Protein AF-A0AA90ZL16-F1 (afdb_monomer_lite)

InterPro domains:
  IPR046228 Protein of unknown function DUF6261 [PF19775] (10-162)

Structure (mmCIF, N/CA/C/O backbone):
data_AF-A0AA90ZL16-F1
#
_entry.id   AF-A0AA90ZL16-F1
#
loop_
_atom_site.group_PDB
_atom_site.id
_atom_site.type_symbol
_atom_site.label_atom_id
_atom_site.label_alt_id
_atom_site.label_comp_id
_atom_site.label_asym_id
_atom_site.label_entity_id
_atom_site.label_seq_id
_atom_site.pdbx_PDB_ins_code
_atom_site.Cartn_x
_atom_site.Cartn_y
_atom_site.Cartn_z
_atom_site.occupancy
_atom_site.B_iso_or_equiv
_atom_site.auth_seq_id
_atom_site.auth_comp_id
_atom_site.auth_asym_id
_atom_site.auth_atom_id
_atom_site.pdbx_PDB_model_num
ATOM 1 N N . MET A 1 1 ? 16.373 14.182 -24.717 1.00 38.56 1 MET A N 1
ATOM 2 C CA . MET A 1 1 ? 15.352 14.715 -23.781 1.00 38.56 1 MET A CA 1
ATOM 3 C C . MET A 1 1 ? 15.490 14.004 -22.443 1.00 38.56 1 MET A C 1
ATOM 5 O O . MET A 1 1 ? 15.757 12.810 -22.446 1.00 38.56 1 MET A O 1
ATOM 9 N N . LYS A 1 2 ? 15.359 14.712 -21.316 1.00 44.66 2 LYS A N 1
ATOM 10 C CA . LYS A 1 2 ? 15.494 14.128 -19.971 1.00 44.66 2 LYS A CA 1
ATOM 11 C C . LYS A 1 2 ? 14.106 13.671 -19.504 1.00 44.66 2 LYS A C 1
ATOM 13 O O . LYS A 1 2 ? 13.325 14.483 -19.024 1.00 44.66 2 LYS A O 1
ATOM 18 N N . ILE A 1 3 ? 13.773 12.403 -19.742 1.00 50.69 3 ILE A N 1
ATOM 19 C CA . ILE A 1 3 ? 12.479 11.827 -19.345 1.00 50.69 3 ILE A CA 1
ATOM 20 C C . ILE A 1 3 ? 12.429 11.811 -17.811 1.00 50.69 3 ILE A C 1
ATOM 22 O O . ILE A 1 3 ? 13.356 11.309 -17.173 1.00 50.69 3 ILE A O 1
ATOM 26 N N . SER A 1 4 ? 11.384 12.391 -17.214 1.00 49.53 4 SER A N 1
ATOM 27 C CA . SER A 1 4 ? 11.224 12.385 -15.755 1.00 49.53 4 SER A CA 1
ATOM 28 C C . SER A 1 4 ? 11.042 10.950 -15.261 1.00 49.53 4 SER A C 1
ATOM 30 O O . SER A 1 4 ? 10.119 10.265 -15.688 1.00 49.53 4 SER A O 1
ATOM 32 N N . GLN A 1 5 ? 11.904 10.497 -14.348 1.00 55.53 5 GLN A N 1
ATOM 33 C CA . GLN A 1 5 ? 11.800 9.164 -13.736 1.00 55.53 5 GLN A CA 1
ATOM 34 C C . GLN A 1 5 ? 10.828 9.109 -12.543 1.00 55.53 5 GLN A C 1
ATOM 36 O O . GLN A 1 5 ? 10.672 8.054 -11.924 1.00 55.53 5 GLN A O 1
ATOM 41 N N . LYS A 1 6 ? 10.162 10.220 -12.199 1.00 57.31 6 LYS A N 1
ATOM 42 C CA . LYS A 1 6 ? 9.081 10.206 -11.208 1.00 57.31 6 LYS A CA 1
ATOM 43 C C . LYS A 1 6 ? 7.836 9.557 -11.825 1.00 57.31 6 LYS A C 1
ATOM 45 O O . LYS A 1 6 ? 7.098 10.221 -12.546 1.00 57.31 6 LYS A O 1
ATOM 50 N N . SER A 1 7 ? 7.611 8.272 -11.537 1.00 63.19 7 SER A N 1
ATOM 51 C CA . SER A 1 7 ? 6.297 7.640 -11.745 1.00 63.19 7 SER A CA 1
ATOM 52 C C . SER A 1 7 ? 5.280 8.340 -10.842 1.00 63.19 7 SER A C 1
ATOM 54 O O . SER A 1 7 ? 5.557 8.521 -9.650 1.00 63.19 7 SER A O 1
ATOM 56 N N . LEU A 1 8 ? 4.128 8.711 -11.416 1.00 66.81 8 LEU A N 1
ATOM 57 C CA . LEU A 1 8 ? 3.008 9.372 -10.729 1.00 66.81 8 LEU A CA 1
ATOM 58 C C . LEU A 1 8 ? 2.563 8.581 -9.48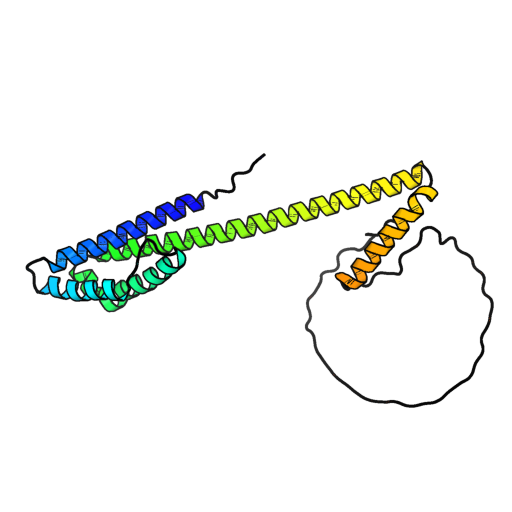8 1.00 66.81 8 LEU A C 1
ATOM 60 O O . LEU A 1 8 ? 2.291 9.168 -8.444 1.00 66.81 8 LEU A O 1
ATOM 64 N N . LEU A 1 9 ? 2.675 7.247 -9.553 1.00 82.62 9 LEU A N 1
ATOM 65 C CA . LEU A 1 9 ? 2.406 6.337 -8.441 1.00 82.62 9 LEU A CA 1
ATOM 66 C C . LEU A 1 9 ? 3.237 6.635 -7.184 1.00 82.62 9 LEU A C 1
ATOM 68 O O . LEU A 1 9 ? 2.886 6.179 -6.106 1.00 82.62 9 LEU A O 1
ATOM 72 N N . THR A 1 10 ? 4.357 7.358 -7.276 1.00 85.62 10 THR A N 1
ATOM 73 C CA . THR A 1 10 ? 5.154 7.718 -6.088 1.00 85.62 10 THR A CA 1
ATOM 74 C C . THR A 1 10 ? 4.418 8.723 -5.208 1.00 85.62 10 THR A C 1
ATOM 76 O O . THR A 1 10 ? 4.424 8.571 -3.987 1.00 85.62 10 THR A O 1
ATOM 79 N N . ASP A 1 11 ? 3.761 9.704 -5.826 1.00 87.69 11 ASP A N 1
ATOM 80 C CA . ASP A 1 11 ? 3.002 10.731 -5.118 1.00 87.69 11 ASP A CA 1
ATOM 81 C C . ASP A 1 11 ? 1.646 10.153 -4.653 1.00 87.69 11 ASP A C 1
ATOM 83 O O . ASP A 1 11 ? 1.217 10.423 -3.532 1.00 87.69 11 ASP A O 1
ATOM 87 N N . ASP A 1 12 ? 1.035 9.251 -5.437 1.00 88.44 12 ASP A N 1
ATOM 88 C CA . ASP A 1 12 ? -0.173 8.510 -5.033 1.00 88.44 12 ASP A CA 1
ATOM 89 C C . ASP A 1 12 ? 0.080 7.540 -3.866 1.00 88.44 12 ASP A C 1
ATOM 91 O O . ASP A 1 12 ? -0.750 7.446 -2.959 1.00 88.44 12 ASP A O 1
ATOM 95 N N . ILE A 1 13 ? 1.228 6.841 -3.845 1.00 91.25 13 ILE A N 1
ATOM 96 C CA . ILE A 1 13 ? 1.648 6.023 -2.692 1.00 91.25 13 ILE A CA 1
ATOM 97 C C . ILE A 1 13 ? 1.766 6.918 -1.466 1.00 91.25 13 ILE A C 1
ATOM 99 O O . ILE A 1 13 ? 1.145 6.610 -0.457 1.00 91.25 13 ILE A O 1
ATOM 103 N N . ALA A 1 14 ? 2.497 8.034 -1.559 1.00 91.38 14 ALA A N 1
ATOM 104 C CA . ALA A 1 14 ? 2.663 8.956 -0.438 1.00 91.38 14 ALA A CA 1
ATOM 105 C C . ALA A 1 14 ? 1.317 9.522 0.050 1.00 91.38 14 ALA A C 1
ATOM 107 O O . ALA A 1 14 ? 1.121 9.687 1.250 1.00 91.38 14 ALA A O 1
ATOM 108 N N . LYS A 1 15 ? 0.355 9.782 -0.842 1.00 92.38 15 LYS A N 1
ATOM 109 C CA . LYS A 1 15 ? -0.998 10.185 -0.441 1.00 92.38 15 LYS A CA 1
ATOM 110 C C . LYS A 1 15 ? -1.729 9.071 0.317 1.00 92.38 15 LYS A C 1
ATOM 112 O O . LYS A 1 15 ? -2.241 9.327 1.401 1.00 92.38 15 LYS A O 1
ATOM 117 N N . ALA A 1 16 ? -1.760 7.854 -0.227 1.00 92.62 16 ALA A N 1
ATOM 118 C CA . ALA A 1 16 ? -2.430 6.715 0.405 1.00 92.62 16 ALA A CA 1
ATOM 119 C C . ALA A 1 16 ? -1.802 6.338 1.763 1.00 92.62 16 ALA A C 1
ATOM 121 O O . ALA A 1 16 ? -2.512 5.912 2.669 1.00 92.62 16 ALA A O 1
ATOM 122 N N . ASP A 1 17 ? -0.490 6.536 1.892 1.00 94.62 17 ASP A N 1
ATOM 123 C CA . ASP A 1 17 ? 0.305 6.396 3.115 1.00 94.62 17 ASP A CA 1
ATOM 124 C C . ASP A 1 17 ? -0.152 7.405 4.185 1.00 94.62 17 ASP A C 1
ATOM 126 O O . ASP A 1 17 ? -0.633 7.012 5.243 1.00 94.62 17 ASP A O 1
ATOM 130 N N . ASN A 1 18 ? -0.171 8.703 3.853 1.00 94.38 18 ASN A N 1
ATOM 131 C CA . ASN A 1 18 ? -0.686 9.751 4.745 1.00 94.38 18 ASN A CA 1
ATOM 132 C C . ASN A 1 18 ? -2.159 9.526 5.151 1.00 94.38 18 ASN A C 1
ATOM 134 O O . ASN A 1 18 ? -2.522 9.753 6.307 1.00 94.38 18 ASN A O 1
ATOM 138 N N . ASP A 1 19 ? -3.014 9.079 4.222 1.00 93.88 19 ASP A N 1
ATOM 139 C CA . ASP A 1 19 ? -4.423 8.775 4.507 1.00 93.88 19 ASP A CA 1
ATOM 140 C C . ASP A 1 19 ? -4.545 7.589 5.499 1.00 93.88 19 ASP A C 1
ATOM 142 O O . ASP A 1 19 ? -5.337 7.647 6.445 1.00 93.88 19 ASP A O 1
ATOM 146 N N . ARG A 1 20 ? -3.727 6.534 5.336 1.00 96.06 20 ARG A N 1
ATOM 147 C CA . ARG A 1 20 ? -3.638 5.376 6.252 1.00 96.06 20 ARG A CA 1
ATOM 148 C C . ARG A 1 20 ? -3.173 5.798 7.648 1.00 96.06 20 ARG A C 1
ATOM 150 O O . ARG A 1 20 ? -3.791 5.417 8.644 1.00 96.06 20 ARG A O 1
ATOM 157 N N . ASP A 1 21 ? -2.128 6.613 7.720 1.00 95.81 21 ASP A N 1
ATOM 158 C CA . ASP A 1 21 ? -1.543 7.089 8.974 1.00 95.81 21 ASP A CA 1
ATOM 159 C C . ASP A 1 21 ? -2.517 7.975 9.749 1.00 95.81 21 ASP A C 1
ATOM 161 O O . ASP A 1 21 ? -2.669 7.836 10.967 1.00 95.81 21 ASP A O 1
ATOM 165 N N . ALA A 1 22 ? -3.241 8.849 9.043 1.00 95.88 22 ALA A N 1
ATOM 166 C CA . ALA A 1 22 ? -4.295 9.672 9.621 1.00 95.88 22 ALA A CA 1
ATOM 167 C C . ALA A 1 22 ? -5.432 8.816 10.209 1.00 95.88 22 ALA A C 1
ATOM 169 O O . ALA A 1 22 ? -5.920 9.114 11.304 1.00 95.88 22 ALA A O 1
ATOM 170 N N . LEU A 1 23 ? -5.820 7.727 9.533 1.00 96.44 23 LEU A N 1
ATOM 171 C CA . LEU A 1 23 ? -6.823 6.776 10.022 1.00 96.44 23 LEU A CA 1
ATOM 172 C C . LEU A 1 23 ? -6.344 6.016 11.266 1.00 96.44 23 LEU A C 1
ATOM 174 O O . LEU A 1 23 ? -7.091 5.925 12.244 1.00 96.44 23 LEU A O 1
ATOM 178 N N . TYR A 1 24 ? -5.101 5.527 11.280 1.00 96.94 24 TYR A N 1
ATOM 179 C CA . TYR A 1 24 ? -4.525 4.853 12.449 1.00 96.94 24 TYR A CA 1
ATOM 180 C C . TYR A 1 24 ? -4.354 5.812 13.643 1.00 96.94 24 TYR A C 1
ATOM 182 O O . TYR A 1 24 ? -4.738 5.490 14.771 1.00 96.94 24 TYR A O 1
ATOM 190 N N . ALA A 1 25 ? -3.872 7.036 13.410 1.00 95.94 25 ALA A N 1
ATOM 191 C CA . ALA A 1 25 ? -3.776 8.073 14.437 1.00 95.94 25 ALA A CA 1
ATOM 192 C C . ALA A 1 25 ? -5.156 8.502 14.974 1.00 95.94 25 ALA A C 1
ATOM 194 O O . ALA A 1 25 ? -5.305 8.739 16.176 1.00 95.94 25 ALA A O 1
ATOM 195 N N . GLY A 1 26 ? -6.171 8.576 14.107 1.00 96.31 26 GLY A N 1
ATOM 196 C CA . GLY A 1 26 ? -7.563 8.826 14.485 1.00 96.31 26 GLY A CA 1
ATOM 197 C C . GLY A 1 26 ? -8.145 7.704 15.347 1.00 96.31 26 GLY A C 1
ATOM 198 O O . GLY A 1 26 ? -8.706 7.979 16.407 1.00 96.31 26 GLY A O 1
ATOM 199 N N . TYR A 1 27 ? -7.925 6.446 14.953 1.00 97.19 27 TYR A N 1
ATOM 200 C CA . TYR A 1 27 ? -8.331 5.265 15.717 1.00 97.19 27 TYR A CA 1
ATOM 201 C C . TYR A 1 27 ? -7.724 5.254 17.129 1.00 97.19 27 TYR A C 1
ATOM 203 O O . TYR A 1 27 ? -8.451 5.089 18.109 1.00 97.19 27 TYR A O 1
ATOM 211 N N . LYS A 1 28 ? -6.414 5.524 17.259 1.00 96.81 28 LYS A N 1
ATOM 212 C CA . LYS A 1 28 ? -5.743 5.639 18.569 1.00 96.81 28 LYS A CA 1
ATOM 213 C C . LYS A 1 28 ? -6.402 6.690 19.465 1.00 96.81 28 LYS A C 1
ATOM 215 O O . LYS A 1 28 ? -6.757 6.380 20.600 1.00 96.81 28 LYS A O 1
ATOM 220 N N . LYS A 1 29 ? -6.627 7.902 18.942 1.00 96.81 29 LYS A N 1
ATOM 221 C CA . LYS A 1 29 ? -7.283 8.998 19.679 1.00 96.81 29 LYS A CA 1
ATOM 222 C C . LYS A 1 29 ? -8.715 8.653 20.090 1.00 96.81 29 LYS A C 1
ATOM 224 O O . LYS A 1 29 ? -9.136 9.016 21.184 1.00 96.81 29 LYS A O 1
ATOM 229 N N . ALA A 1 30 ? -9.460 7.942 19.242 1.00 96.31 30 ALA A N 1
ATOM 230 C CA . ALA A 1 30 ? -10.806 7.489 19.574 1.00 96.31 30 ALA A CA 1
ATOM 231 C C . ALA A 1 30 ? -10.784 6.485 20.741 1.00 96.31 30 ALA A C 1
ATOM 233 O O . ALA A 1 30 ? -11.514 6.665 21.715 1.00 96.31 30 ALA A O 1
ATOM 234 N N . VAL A 1 31 ? -9.898 5.482 20.701 1.00 96.75 31 VAL A N 1
ATOM 235 C CA . VAL A 1 31 ? -9.712 4.524 21.807 1.00 96.75 31 VAL A CA 1
ATOM 236 C C . VAL A 1 31 ? -9.288 5.235 23.101 1.00 96.75 31 VAL A C 1
ATOM 238 O O . VAL A 1 31 ? -9.845 4.948 24.160 1.00 96.75 31 VAL A O 1
ATOM 241 N N . GLU A 1 32 ? -8.372 6.205 23.030 1.00 95.38 32 GLU A N 1
ATOM 242 C CA . GLU A 1 32 ? -7.972 7.041 24.174 1.00 95.38 32 GLU A CA 1
ATOM 243 C C . GLU A 1 32 ? -9.14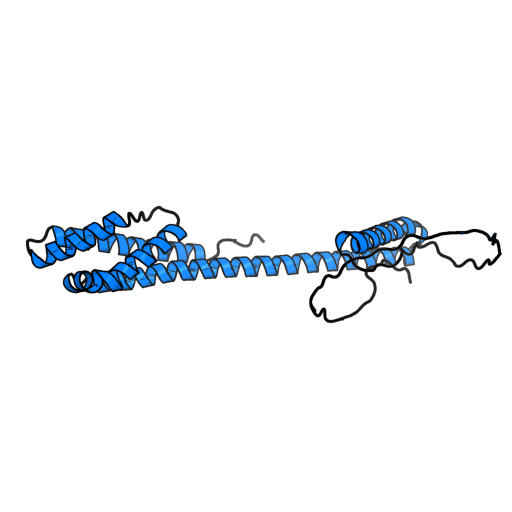9 7.848 24.756 1.00 95.38 32 GLU A C 1
ATOM 245 O O . GLU A 1 32 ? -9.304 7.909 25.976 1.00 95.38 32 GLU A O 1
ATOM 250 N N . ALA A 1 33 ? -10.033 8.395 23.916 1.00 95.81 33 ALA A N 1
ATOM 251 C CA . ALA A 1 33 ? -11.242 9.081 24.374 1.00 95.81 33 ALA A CA 1
ATOM 252 C C . ALA A 1 33 ? -12.221 8.128 25.089 1.00 95.81 33 ALA A C 1
ATOM 254 O O . ALA A 1 33 ? -12.756 8.474 26.145 1.00 95.81 33 ALA A O 1
ATOM 255 N N . PHE A 1 34 ? -12.411 6.903 24.583 1.00 95.44 34 PHE A N 1
ATOM 256 C CA . PHE A 1 34 ? -13.246 5.894 25.248 1.00 95.44 34 PHE A CA 1
ATOM 257 C C . PHE A 1 34 ? -12.681 5.426 26.602 1.00 95.44 34 PHE A C 1
ATOM 259 O O . PHE A 1 34 ? -13.462 5.044 27.473 1.00 95.44 34 PHE A O 1
ATOM 266 N N . LEU A 1 35 ? -11.360 5.490 26.824 1.00 93.62 35 LEU A N 1
ATOM 267 C CA . LEU A 1 35 ? -10.756 5.230 28.142 1.00 93.62 35 LEU A CA 1
ATOM 268 C C . LEU A 1 35 ? -11.103 6.301 29.185 1.00 93.62 35 LEU A C 1
ATOM 270 O O . LEU A 1 35 ? -11.179 5.983 30.371 1.00 93.62 35 LEU A O 1
ATOM 274 N N . ALA A 1 36 ? -11.275 7.553 28.754 1.00 92.19 36 ALA A N 1
ATOM 275 C CA . ALA A 1 36 ? -11.553 8.691 29.627 1.00 92.19 36 ALA A CA 1
ATOM 276 C C . ALA A 1 36 ? -13.048 8.858 29.964 1.00 92.19 36 ALA A C 1
ATOM 278 O O . ALA A 1 36 ? -13.392 9.633 30.857 1.00 92.19 36 ALA A O 1
ATOM 279 N N . MET A 1 37 ? -13.948 8.150 29.271 1.00 88.31 37 MET A N 1
ATOM 280 C CA . MET A 1 37 ? -15.387 8.260 29.514 1.00 88.31 37 MET A CA 1
ATOM 281 C C . MET A 1 37 ? -15.845 7.512 30.780 1.00 88.31 37 MET A C 1
ATOM 283 O O . MET A 1 37 ? -15.410 6.386 31.027 1.00 88.31 37 MET A O 1
ATOM 287 N N . PRO A 1 38 ? -16.817 8.059 31.541 1.00 90.69 38 PRO A N 1
ATOM 288 C CA . PRO A 1 38 ? -17.336 7.457 32.775 1.00 90.69 38 PRO A CA 1
ATOM 289 C C . PRO A 1 38 ? -18.297 6.269 32.539 1.00 90.69 38 PRO A C 1
ATOM 291 O O . PRO A 1 38 ? -19.099 5.932 33.407 1.00 90.69 38 PRO A O 1
ATOM 294 N N . ILE A 1 39 ? -18.238 5.620 31.371 1.00 92.69 39 ILE A N 1
ATOM 295 C CA . ILE A 1 39 ? -19.082 4.476 31.004 1.00 92.69 39 ILE A CA 1
ATOM 296 C C . ILE A 1 39 ? -18.233 3.210 31.137 1.00 92.69 39 ILE A C 1
ATOM 298 O O . ILE A 1 39 ? -17.487 2.857 30.222 1.00 92.69 39 ILE A O 1
ATOM 302 N N . ALA A 1 40 ? -18.340 2.526 32.282 1.00 91.75 40 ALA A N 1
ATOM 303 C CA . ALA A 1 40 ? -17.495 1.378 32.637 1.00 91.75 40 ALA A CA 1
ATOM 304 C C . ALA A 1 40 ? -17.412 0.317 31.521 1.00 91.75 40 ALA A C 1
ATOM 306 O O . ALA A 1 40 ? -16.325 -0.138 31.170 1.00 91.75 40 ALA A O 1
ATOM 307 N N . ASP A 1 41 ? -18.554 0.000 30.914 1.00 92.25 41 ASP A N 1
ATOM 308 C CA . ASP A 1 41 ? -18.713 -0.977 29.838 1.00 92.25 41 ASP A CA 1
ATOM 309 C C . ASP A 1 41 ? -17.955 -0.645 28.544 1.00 92.25 41 ASP A C 1
ATOM 311 O O . ASP A 1 41 ? -17.508 -1.557 27.840 1.00 92.25 41 ASP A O 1
ATOM 315 N N . MET A 1 42 ? -17.828 0.644 28.217 1.00 93.19 42 MET A N 1
ATOM 316 C CA . MET A 1 42 ? -17.067 1.129 27.062 1.00 93.19 42 MET A CA 1
ATOM 317 C C . MET A 1 42 ? -15.589 1.280 27.421 1.00 93.19 42 MET A C 1
ATOM 319 O O . MET A 1 42 ? -14.728 0.824 26.672 1.00 93.19 42 MET A O 1
ATOM 323 N N . ALA A 1 43 ? -15.286 1.815 28.606 1.00 94.06 43 ALA A N 1
ATOM 324 C CA . ALA A 1 43 ? -13.919 1.946 29.099 1.00 94.06 43 ALA A CA 1
ATOM 325 C C . ALA A 1 43 ? -13.214 0.580 29.234 1.00 94.06 43 ALA A C 1
ATOM 327 O O . ALA A 1 43 ? -12.016 0.475 28.977 1.00 94.06 43 ALA A O 1
ATOM 328 N N . GLN A 1 44 ? -13.933 -0.493 29.589 1.00 95.19 44 GLN A N 1
ATOM 329 C CA . GLN A 1 44 ? -13.398 -1.862 29.581 1.00 95.19 44 GLN A CA 1
ATOM 330 C C . GLN A 1 44 ? -13.051 -2.353 28.168 1.00 95.19 44 GLN A C 1
ATOM 332 O O . GLN A 1 44 ? -11.952 -2.866 27.964 1.00 95.19 44 GLN A O 1
ATOM 337 N N . ALA A 1 45 ? -13.934 -2.159 27.182 1.00 95.44 45 ALA A N 1
ATOM 338 C CA . ALA A 1 45 ? -13.641 -2.509 25.789 1.00 95.44 45 ALA A CA 1
ATOM 339 C C . ALA A 1 45 ? -12.447 -1.702 25.245 1.00 95.44 45 ALA A C 1
ATOM 341 O O . ALA A 1 45 ? -11.547 -2.264 24.622 1.00 95.44 45 ALA A O 1
ATOM 342 N N . ALA A 1 46 ? -12.381 -0.409 25.569 1.00 96.62 46 ALA A N 1
ATOM 343 C CA . ALA A 1 46 ? -11.281 0.466 25.184 1.00 96.62 46 ALA A CA 1
ATOM 344 C C . ALA A 1 46 ? -9.948 0.071 25.835 1.00 96.62 46 ALA A C 1
ATOM 346 O O . ALA A 1 46 ? -8.916 0.164 25.180 1.00 96.62 46 ALA A O 1
ATOM 347 N N . LYS A 1 47 ? -9.938 -0.441 27.077 1.00 97.00 47 LYS A N 1
ATOM 348 C CA . LYS A 1 47 ? -8.719 -0.980 27.719 1.00 97.00 47 LYS A CA 1
ATOM 349 C C . LYS A 1 47 ? -8.117 -2.146 26.938 1.00 97.00 47 LYS A C 1
ATOM 351 O O . LYS A 1 47 ? -6.897 -2.212 26.821 1.00 97.00 47 LYS A O 1
ATOM 356 N N . ILE A 1 48 ? -8.955 -3.023 26.383 1.00 96.94 48 ILE A N 1
ATOM 357 C CA . ILE A 1 48 ? -8.508 -4.158 25.564 1.00 96.94 48 ILE A CA 1
ATOM 358 C C . ILE A 1 48 ? -7.866 -3.648 24.264 1.00 96.94 48 ILE A C 1
ATOM 360 O O . ILE A 1 48 ? -6.723 -3.993 23.970 1.00 96.94 48 ILE A O 1
ATOM 364 N N . LEU A 1 49 ? -8.547 -2.758 23.533 1.00 97.19 49 LEU A N 1
ATOM 365 C CA . LEU A 1 49 ? -8.021 -2.181 22.286 1.00 97.19 49 LEU A CA 1
ATOM 366 C C . LEU A 1 49 ? -6.764 -1.322 22.514 1.00 97.19 49 LEU A C 1
ATOM 368 O O . LEU A 1 49 ? -5.827 -1.358 21.721 1.00 97.19 49 LEU A O 1
ATOM 372 N N . ALA A 1 50 ? -6.701 -0.584 23.624 1.00 97.06 50 ALA A N 1
ATOM 373 C CA . ALA A 1 50 ? -5.536 0.211 24.002 1.00 97.06 50 ALA A CA 1
ATOM 374 C C . ALA A 1 50 ? -4.314 -0.652 24.342 1.00 97.06 50 ALA A C 1
ATOM 376 O O . ALA A 1 50 ? -3.185 -0.205 24.142 1.00 97.06 50 ALA A O 1
ATOM 377 N N . GLN A 1 51 ? -4.518 -1.869 24.856 1.00 97.31 51 GLN A N 1
ATOM 378 C CA . GLN A 1 51 ? -3.428 -2.820 25.049 1.00 97.31 51 GLN A CA 1
ATOM 379 C C . GLN A 1 51 ? -2.953 -3.380 23.703 1.00 97.31 51 GLN A C 1
ATOM 381 O O . GLN A 1 51 ? -1.762 -3.321 23.423 1.00 97.31 51 GLN A O 1
ATOM 386 N N . HIS A 1 52 ? -3.874 -3.777 22.821 1.00 97.06 52 HIS A N 1
ATOM 387 C CA . HIS A 1 52 ? -3.551 -4.253 21.469 1.00 97.06 52 HIS A CA 1
ATOM 388 C C . HIS A 1 52 ? -2.731 -3.233 20.648 1.00 97.06 52 HIS A C 1
ATOM 390 O O . HIS A 1 52 ? -1.704 -3.590 20.071 1.00 97.06 52 HIS A O 1
ATOM 396 N N . ILE A 1 53 ? -3.086 -1.940 20.704 1.00 96.69 53 ILE A N 1
ATOM 397 C CA . ILE A 1 53 ? -2.288 -0.833 20.130 1.00 96.69 53 ILE A CA 1
ATOM 398 C C . ILE A 1 53 ? -0.851 -0.806 20.696 1.00 96.69 53 ILE A C 1
ATOM 400 O O . ILE A 1 53 ? 0.112 -0.596 19.954 1.00 96.69 53 ILE A O 1
ATOM 404 N N . LYS A 1 54 ? -0.687 -0.999 22.013 1.00 96.00 54 LYS A N 1
ATOM 405 C CA . LYS A 1 54 ? 0.627 -0.989 22.687 1.00 96.00 54 LYS A CA 1
ATOM 406 C C . LYS A 1 54 ? 1.461 -2.230 22.393 1.00 96.00 54 LYS A C 1
ATOM 408 O O . LYS A 1 54 ? 2.685 -2.125 22.391 1.00 96.00 54 LYS A O 1
ATOM 413 N N . ASP A 1 55 ? 0.826 -3.374 22.168 1.00 95.00 55 ASP A N 1
AT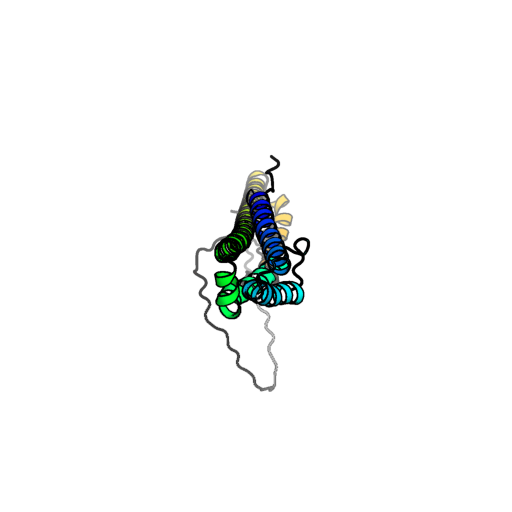OM 414 C CA . ASP A 1 55 ? 1.512 -4.635 21.884 1.00 95.00 55 ASP A CA 1
ATOM 415 C C . ASP A 1 55 ? 2.124 -4.616 20.477 1.00 95.00 55 ASP A C 1
ATOM 417 O O . ASP A 1 55 ? 3.283 -4.999 20.304 1.00 95.00 55 ASP A O 1
ATOM 421 N N . TYR A 1 56 ? 1.390 -4.071 19.498 1.00 94.06 56 TYR A N 1
ATOM 422 C CA . TYR A 1 56 ? 1.832 -3.949 18.104 1.00 94.06 56 TYR A CA 1
ATOM 423 C C . TYR A 1 56 ? 2.917 -2.892 17.863 1.00 94.06 56 TYR A C 1
ATOM 425 O O . TYR A 1 56 ? 3.717 -3.045 16.941 1.00 94.06 56 TYR A O 1
ATOM 433 N N . LYS A 1 57 ? 2.963 -1.823 18.674 1.00 93.00 57 LYS A N 1
ATOM 434 C CA . LYS A 1 57 ? 4.006 -0.771 18.629 1.00 93.00 57 LYS A CA 1
ATOM 435 C C . LYS A 1 57 ? 4.214 -0.145 17.241 1.00 93.00 57 LYS A C 1
ATOM 437 O O . LYS A 1 57 ? 5.326 0.266 16.916 1.00 93.00 57 LYS A O 1
ATOM 442 N N . ILE A 1 58 ? 3.156 -0.061 16.431 1.00 92.31 58 ILE A N 1
ATOM 443 C CA . ILE A 1 58 ? 3.225 0.516 15.083 1.00 92.31 58 ILE A CA 1
ATOM 444 C C . ILE A 1 58 ? 3.647 1.984 15.178 1.00 92.31 58 ILE A C 1
ATOM 446 O O . ILE A 1 58 ? 2.975 2.799 15.824 1.00 92.31 58 ILE A O 1
ATOM 450 N N . ASN A 1 59 ? 4.761 2.286 14.517 1.00 89.88 59 ASN A N 1
ATOM 451 C CA . ASN A 1 59 ? 5.295 3.617 14.294 1.00 89.88 59 ASN A CA 1
ATOM 452 C C . ASN A 1 59 ? 5.093 3.963 12.817 1.00 89.88 59 ASN A C 1
ATOM 454 O O . ASN A 1 59 ? 5.653 3.280 11.967 1.00 89.88 59 ASN A O 1
ATOM 458 N N . THR A 1 60 ? 4.342 5.026 12.526 1.00 87.62 60 THR A N 1
ATOM 459 C CA . THR A 1 60 ? 4.033 5.437 11.144 1.00 87.62 60 THR A CA 1
ATOM 460 C C . THR A 1 60 ? 5.197 6.149 10.436 1.00 87.62 60 THR A C 1
ATOM 462 O O . THR A 1 60 ? 5.075 6.643 9.326 1.00 87.62 60 THR A O 1
ATOM 465 N N . ALA A 1 61 ? 6.347 6.262 11.108 1.00 87.94 61 ALA A N 1
ATOM 466 C CA . ALA A 1 61 ? 7.600 6.750 10.534 1.00 87.94 61 ALA A CA 1
ATOM 467 C C . ALA A 1 61 ? 8.602 5.611 10.237 1.00 87.94 61 ALA A C 1
ATOM 469 O O . ALA A 1 61 ? 9.776 5.876 9.972 1.00 87.94 61 ALA A O 1
ATOM 470 N N . ASP A 1 62 ? 8.171 4.348 10.333 1.00 87.06 62 ASP A N 1
ATOM 471 C CA . ASP A 1 62 ? 8.977 3.183 9.957 1.00 87.06 62 ASP A CA 1
ATOM 472 C C . ASP A 1 62 ? 9.012 2.985 8.423 1.00 87.06 62 ASP A C 1
ATOM 474 O O . ASP A 1 62 ? 8.446 3.744 7.641 1.00 87.06 62 ASP A O 1
ATOM 478 N N . GLN A 1 63 ? 9.706 1.943 7.951 1.00 91.44 63 GLN A N 1
ATOM 479 C CA . GLN A 1 63 ? 9.680 1.567 6.536 1.00 91.44 63 GLN A CA 1
ATOM 480 C C . GLN A 1 63 ? 8.266 1.145 6.092 1.00 91.44 63 GLN A C 1
ATOM 482 O O . GLN A 1 63 ? 7.698 0.209 6.657 1.00 91.44 63 GLN A O 1
ATOM 487 N N . LEU A 1 64 ? 7.794 1.735 4.989 1.00 89.62 64 LEU A N 1
ATOM 488 C CA . LEU A 1 64 ? 6.506 1.480 4.328 1.00 89.62 64 LEU A CA 1
ATOM 489 C C . LEU A 1 64 ? 6.059 0.005 4.320 1.00 89.62 64 LEU A C 1
ATOM 491 O O . LEU A 1 64 ? 4.941 -0.308 4.723 1.00 89.62 64 LEU A O 1
ATOM 495 N N . ASP A 1 65 ? 6.919 -0.918 3.874 1.00 88.19 65 ASP A N 1
ATOM 496 C CA . ASP A 1 65 ? 6.572 -2.344 3.762 1.00 88.19 65 ASP A CA 1
ATOM 497 C C . ASP A 1 65 ? 6.399 -3.018 5.134 1.00 88.19 65 ASP A C 1
ATOM 499 O O . ASP A 1 65 ? 5.515 -3.859 5.318 1.00 88.19 65 ASP A O 1
ATOM 503 N N . LYS A 1 66 ? 7.233 -2.630 6.112 1.00 91.19 66 LYS A N 1
ATOM 504 C CA . LYS A 1 66 ? 7.178 -3.127 7.494 1.00 91.19 66 LYS A CA 1
ATOM 505 C C . LYS A 1 66 ? 5.881 -2.676 8.154 1.00 91.19 66 LYS A C 1
ATOM 507 O O . LYS A 1 66 ? 5.192 -3.492 8.763 1.00 91.19 66 LYS A O 1
ATOM 512 N N . GLU A 1 67 ? 5.543 -1.398 8.013 1.00 91.88 67 GLU A N 1
ATOM 513 C CA . GLU A 1 67 ? 4.291 -0.862 8.531 1.00 91.88 67 GLU A CA 1
ATOM 514 C C . GLU A 1 67 ? 3.080 -1.500 7.848 1.00 91.88 67 GLU A C 1
ATOM 516 O O . GLU A 1 67 ? 2.185 -1.976 8.540 1.00 91.88 67 GLU A O 1
ATOM 521 N N . THR A 1 68 ? 3.089 -1.604 6.515 1.00 93.00 68 THR A N 1
ATOM 522 C CA . THR A 1 68 ? 2.012 -2.245 5.744 1.00 93.00 68 THR A CA 1
ATOM 523 C C . THR A 1 68 ? 1.732 -3.659 6.265 1.00 93.00 68 THR A C 1
ATOM 525 O O . THR A 1 68 ? 0.575 -4.019 6.486 1.00 93.00 68 THR A O 1
ATOM 528 N N . GLY A 1 69 ? 2.783 -4.453 6.516 1.00 92.69 69 GLY A N 1
ATOM 529 C CA . GLY A 1 69 ? 2.668 -5.802 7.080 1.00 92.69 69 GLY A CA 1
ATOM 530 C C . GLY A 1 69 ? 2.177 -5.838 8.532 1.00 92.69 69 GLY A C 1
ATOM 531 O O . GLY A 1 69 ? 1.343 -6.678 8.873 1.00 92.69 69 GLY A O 1
ATOM 532 N N . LEU A 1 70 ? 2.638 -4.915 9.383 1.00 94.75 70 LEU A N 1
ATOM 533 C CA . LEU A 1 70 ? 2.138 -4.784 10.757 1.00 94.75 70 LEU A CA 1
ATOM 534 C C . LEU A 1 70 ? 0.655 -4.393 10.782 1.00 94.75 70 LEU A C 1
ATOM 536 O O . LEU A 1 70 ? -0.110 -4.985 11.542 1.00 94.75 70 LEU A O 1
ATOM 540 N N . LEU A 1 71 ? 0.241 -3.449 9.931 1.00 95.25 71 LEU A N 1
ATOM 541 C CA . LEU A 1 71 ? -1.143 -2.997 9.837 1.00 95.25 71 LEU A CA 1
ATOM 542 C C . LEU A 1 71 ? -2.078 -4.067 9.268 1.00 95.25 71 LEU A C 1
ATOM 544 O O . LEU A 1 71 ? -3.203 -4.150 9.743 1.00 95.25 71 LEU A O 1
ATOM 548 N N . VAL A 1 72 ? -1.639 -4.939 8.347 1.00 96.00 72 VAL A N 1
ATOM 549 C CA . VAL A 1 72 ? -2.449 -6.109 7.934 1.00 96.00 72 VAL A CA 1
ATOM 550 C C . VAL A 1 72 ? -2.810 -6.969 9.148 1.00 96.00 72 VAL A C 1
ATOM 552 O O . VAL A 1 72 ? -3.987 -7.239 9.384 1.00 96.00 72 VAL A O 1
ATOM 555 N N . ASN A 1 73 ? -1.814 -7.367 9.943 1.00 96.06 73 ASN A N 1
ATOM 556 C CA . ASN A 1 73 ? -2.031 -8.246 11.096 1.00 96.06 73 ASN A CA 1
ATOM 557 C C . ASN A 1 73 ? -2.847 -7.549 12.200 1.00 96.06 73 ASN A C 1
ATOM 559 O O . ASN A 1 73 ? -3.771 -8.139 12.756 1.00 96.06 73 ASN A O 1
ATOM 563 N N . PHE A 1 74 ? -2.556 -6.271 12.463 1.00 97.31 74 PHE A N 1
ATOM 564 C CA . PHE A 1 74 ? -3.294 -5.441 13.416 1.00 97.31 74 PHE A CA 1
ATOM 565 C C . PHE A 1 74 ? -4.775 -5.315 13.037 1.00 97.31 74 PHE A C 1
ATOM 567 O O . PHE A 1 74 ? -5.641 -5.526 13.879 1.00 97.31 74 PHE A O 1
ATOM 574 N N . ILE A 1 75 ? -5.075 -5.018 11.771 1.00 97.06 75 ILE A N 1
ATOM 575 C CA . ILE A 1 75 ? -6.449 -4.890 11.268 1.00 97.06 75 ILE A CA 1
ATOM 576 C C . ILE A 1 75 ? -7.168 -6.241 11.310 1.00 97.06 75 ILE A C 1
ATOM 578 O O . ILE A 1 75 ? -8.292 -6.295 11.794 1.00 97.06 75 ILE A O 1
ATOM 582 N N . THR A 1 76 ? -6.502 -7.332 10.920 1.00 97.56 76 THR A N 1
ATOM 583 C CA . THR A 1 76 ? -7.066 -8.693 11.005 1.00 97.56 76 THR A CA 1
ATOM 584 C C . THR A 1 76 ? -7.446 -9.046 12.448 1.00 97.56 76 THR A C 1
ATOM 586 O O . THR A 1 76 ? -8.549 -9.515 12.705 1.00 97.56 76 THR A O 1
ATOM 589 N N . ASP A 1 77 ? -6.592 -8.736 13.431 1.00 97.56 77 ASP A N 1
ATOM 590 C CA . ASP A 1 77 ? -6.930 -8.923 14.848 1.00 97.56 77 ASP A CA 1
ATOM 591 C C . ASP A 1 77 ? -8.156 -8.096 15.286 1.00 97.56 77 ASP A C 1
ATOM 593 O O . ASP A 1 77 ? -8.929 -8.552 16.133 1.00 97.56 77 ASP A O 1
ATOM 597 N N . LEU A 1 78 ? -8.347 -6.892 14.733 1.00 97.62 78 LEU A N 1
ATOM 598 C CA . LEU A 1 78 ? -9.510 -6.040 15.010 1.00 97.62 78 LEU A CA 1
ATOM 599 C C . LEU A 1 78 ? -10.797 -6.535 14.334 1.00 97.62 78 LEU A C 1
ATOM 601 O O . LEU A 1 78 ? -11.868 -6.406 14.926 1.00 97.62 78 LEU A O 1
ATOM 605 N N . GLU A 1 79 ? -10.698 -7.095 13.128 1.00 96.44 79 GLU A N 1
ATOM 606 C CA . GLU A 1 79 ? -11.823 -7.666 12.375 1.00 96.44 79 GLU A CA 1
ATOM 607 C C . GLU A 1 79 ? -12.236 -9.054 12.904 1.00 96.44 79 GLU A C 1
ATOM 609 O O . GLU A 1 79 ? -13.424 -9.371 12.886 1.00 96.44 79 GLU A O 1
ATOM 614 N N . ASP A 1 80 ? -11.300 -9.828 13.467 1.00 96.88 80 ASP A N 1
ATOM 615 C CA . ASP A 1 80 ? -11.553 -11.148 14.057 1.00 96.88 80 ASP A CA 1
ATOM 616 C C . ASP A 1 80 ? -11.710 -11.081 15.591 1.00 96.88 80 ASP A C 1
ATOM 618 O O . ASP A 1 80 ? -12.819 -11.098 16.139 1.00 96.88 80 ASP A O 1
ATOM 622 N N . LYS A 1 81 ? -10.578 -11.014 16.309 1.00 97.19 81 LYS A N 1
ATOM 623 C CA . LYS A 1 81 ? -10.462 -11.255 17.763 1.00 97.19 81 LYS A CA 1
ATOM 624 C C . LYS A 1 81 ? -11.101 -10.157 18.608 1.00 97.19 81 LYS A C 1
ATOM 626 O O . LYS A 1 81 ? -11.601 -10.446 19.695 1.00 97.19 81 LYS A O 1
ATOM 631 N N . TYR A 1 82 ? -11.062 -8.915 18.128 1.00 97.31 82 TYR A N 1
ATOM 632 C CA . TYR A 1 82 ? -11.575 -7.742 18.842 1.00 97.31 82 TYR A CA 1
ATOM 633 C C . TYR A 1 82 ? -12.821 -7.114 18.196 1.00 97.31 82 TYR A C 1
ATOM 635 O O . TYR A 1 82 ? -13.240 -6.017 18.580 1.00 97.31 82 TYR A O 1
ATOM 643 N N . SER A 1 83 ? -13.453 -7.822 17.258 1.00 97.50 83 SER A N 1
ATOM 644 C CA . SER A 1 83 ? -14.648 -7.393 16.516 1.00 97.50 83 SER A CA 1
ATOM 645 C C . SER A 1 83 ? -15.796 -6.919 17.415 1.00 97.50 83 SER A C 1
ATOM 647 O O . SER A 1 83 ? -16.439 -5.900 17.140 1.00 97.50 83 SER A O 1
ATOM 649 N N . ALA A 1 84 ? -16.021 -7.604 18.539 1.00 97.25 84 ALA A N 1
ATOM 650 C CA . ALA A 1 84 ? -17.030 -7.236 19.529 1.00 97.25 84 ALA A CA 1
ATOM 651 C C . ALA A 1 84 ? -16.723 -5.885 20.205 1.00 97.25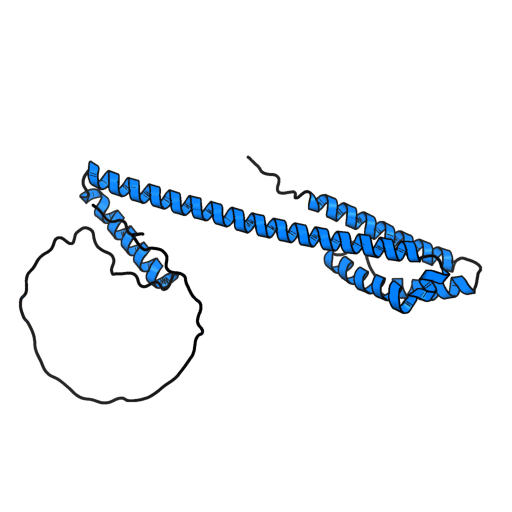 84 ALA A C 1
ATOM 653 O O . ALA A 1 84 ? -17.622 -5.064 20.386 1.00 97.25 84 ALA A O 1
ATOM 654 N N . GLN A 1 85 ? -15.460 -5.624 20.550 1.00 97.56 85 GLN A N 1
ATOM 655 C CA . GLN A 1 85 ? -15.003 -4.371 21.156 1.00 97.56 85 GLN A CA 1
ATOM 656 C C . GLN A 1 85 ? -15.048 -3.225 20.138 1.00 97.56 85 GLN A C 1
ATOM 658 O O . GLN A 1 85 ? -15.564 -2.155 20.454 1.00 97.56 85 GLN A O 1
ATOM 663 N N . VAL A 1 86 ? -14.581 -3.464 18.908 1.00 97.56 86 VAL A N 1
ATOM 664 C CA . VAL A 1 86 ? -14.657 -2.512 17.786 1.00 97.56 86 VAL A CA 1
ATOM 665 C C . VAL A 1 86 ? -16.109 -2.099 17.530 1.00 97.56 86 VAL A C 1
ATOM 667 O O . VAL A 1 86 ? -16.404 -0.906 17.461 1.00 97.56 86 VAL A O 1
ATOM 670 N N . THR A 1 87 ? -17.030 -3.066 17.482 1.00 97.19 87 THR A N 1
ATOM 671 C CA . THR A 1 87 ? -18.466 -2.814 17.283 1.00 97.19 87 THR A CA 1
ATOM 672 C C . THR A 1 87 ? -19.088 -2.080 18.474 1.00 97.19 87 THR A C 1
ATOM 674 O O . THR A 1 87 ? -19.798 -1.096 18.277 1.00 97.19 87 THR A O 1
ATOM 677 N N . LYS A 1 88 ? -18.782 -2.486 19.718 1.00 96.25 88 LYS A N 1
ATOM 678 C CA . LYS A 1 88 ? -19.298 -1.843 20.946 1.00 96.25 88 LYS A CA 1
ATOM 679 C C . LYS A 1 88 ? -18.901 -0.367 21.066 1.00 96.25 88 LYS A C 1
ATOM 681 O O . LYS A 1 88 ? -19.633 0.410 21.673 1.00 96.25 88 LYS A O 1
ATOM 686 N N . LEU A 1 89 ? -17.756 0.013 20.499 1.00 96.44 89 LEU A N 1
ATOM 687 C CA . LEU A 1 89 ? -17.258 1.392 20.474 1.00 96.44 89 LEU A CA 1
ATOM 688 C C . LEU A 1 89 ? -17.564 2.134 19.157 1.00 96.44 89 LEU A C 1
ATOM 690 O O . LEU A 1 89 ? -17.140 3.273 18.990 1.00 96.44 89 LEU A O 1
ATOM 694 N N . GLY A 1 90 ? -18.277 1.516 18.209 1.00 95.81 90 GLY A N 1
ATOM 695 C CA . GLY A 1 90 ? -18.598 2.130 16.913 1.00 95.81 90 GLY A CA 1
ATOM 696 C C . GLY A 1 90 ? -17.382 2.386 16.010 1.00 95.81 90 GLY A C 1
ATOM 697 O O . GLY A 1 90 ? -17.451 3.208 15.099 1.00 95.81 90 GLY A O 1
ATOM 698 N N . LEU A 1 91 ? -16.262 1.696 16.245 1.00 97.19 91 LEU A N 1
ATOM 699 C CA . LEU A 1 91 ? -14.990 1.916 15.546 1.00 97.19 91 LEU A CA 1
ATOM 700 C C . LEU A 1 91 ? -14.889 1.176 14.203 1.00 97.19 91 LEU A C 1
ATOM 702 O O . LEU A 1 91 ? -13.895 1.340 13.499 1.00 97.19 91 LEU A O 1
ATOM 706 N N . THR A 1 92 ? -15.906 0.401 13.813 1.00 96.69 92 THR A N 1
ATOM 707 C CA . THR A 1 92 ? -15.923 -0.401 12.576 1.00 96.69 92 THR A CA 1
ATOM 708 C C . THR A 1 92 ? -15.557 0.423 11.340 1.00 96.69 92 THR A C 1
ATOM 710 O O . THR A 1 92 ? -14.737 -0.012 10.542 1.00 96.69 92 THR A O 1
ATOM 713 N N . ALA A 1 93 ? -16.064 1.656 11.223 1.00 94.62 93 ALA A N 1
ATOM 714 C CA . ALA A 1 93 ? -15.736 2.540 10.103 1.00 94.62 93 ALA A CA 1
ATOM 715 C C . ALA A 1 93 ? -14.239 2.907 10.036 1.00 94.62 93 ALA A C 1
ATOM 717 O O . ALA A 1 93 ? -13.687 2.977 8.938 1.00 94.62 93 ALA A O 1
ATOM 718 N N . PHE A 1 94 ? -13.566 3.099 11.180 1.00 93.75 94 PHE A N 1
ATOM 719 C CA . PHE A 1 94 ? -12.115 3.324 11.209 1.00 93.75 94 PHE A CA 1
ATOM 720 C C . PHE A 1 94 ? -11.361 2.089 10.718 1.00 93.75 94 PHE A C 1
ATOM 722 O O . PHE A 1 94 ? -10.482 2.228 9.874 1.00 93.75 94 PHE A O 1
ATOM 729 N N . VAL A 1 95 ? -11.719 0.898 11.207 1.00 96.94 95 VAL A N 1
ATOM 730 C CA . VAL A 1 95 ? -11.061 -0.364 10.825 1.00 96.94 95 VAL A CA 1
ATOM 731 C C . VAL A 1 95 ? -11.228 -0.633 9.325 1.00 96.94 95 VAL A C 1
ATOM 733 O O . VAL A 1 95 ? -10.231 -0.830 8.634 1.00 96.94 95 VAL A O 1
ATOM 736 N N . THR A 1 96 ? -12.450 -0.509 8.792 1.00 96.56 96 THR A N 1
ATOM 737 C CA . THR A 1 96 ? -12.742 -0.677 7.358 1.00 96.56 96 THR A CA 1
ATOM 738 C C . THR A 1 96 ? -11.934 0.284 6.480 1.00 96.56 96 THR A C 1
ATOM 740 O O . THR A 1 96 ? -11.280 -0.150 5.534 1.00 96.56 96 THR A O 1
ATOM 743 N N . ASN A 1 97 ? -11.928 1.586 6.796 1.00 95.12 97 ASN A N 1
ATOM 744 C CA . ASN A 1 97 ? -11.183 2.569 6.000 1.00 95.12 97 ASN A CA 1
ATOM 745 C C . ASN A 1 97 ? -9.664 2.360 6.114 1.00 95.12 97 ASN A C 1
ATOM 747 O O . ASN A 1 97 ? -8.946 2.523 5.130 1.00 95.12 97 ASN A O 1
ATOM 751 N N . MET A 1 98 ? -9.164 1.973 7.294 1.00 95.69 98 MET A N 1
ATOM 752 C CA . MET A 1 98 ? -7.746 1.670 7.513 1.00 95.69 98 MET A CA 1
ATOM 753 C C . MET A 1 98 ? -7.308 0.458 6.681 1.00 95.69 98 MET A C 1
ATOM 755 O O . MET A 1 98 ? -6.230 0.494 6.084 1.00 95.69 98 MET A O 1
ATOM 759 N N . ARG A 1 99 ? -8.161 -0.573 6.574 1.00 96.56 99 ARG A N 1
ATOM 760 C CA . ARG A 1 99 ? -7.934 -1.740 5.709 1.00 96.56 99 ARG A CA 1
ATOM 761 C C . ARG A 1 99 ? -7.806 -1.317 4.248 1.00 96.56 99 ARG A C 1
ATOM 763 O O . ARG A 1 99 ? -6.803 -1.620 3.610 1.00 96.56 99 ARG A O 1
ATOM 770 N N . GLU A 1 100 ? -8.772 -0.551 3.743 1.00 95.38 100 GLU A N 1
ATOM 771 C CA . GLU A 1 100 ? -8.788 -0.078 2.353 1.00 95.38 100 GLU A CA 1
ATOM 772 C C . GLU A 1 100 ? -7.610 0.849 2.018 1.00 95.38 100 GLU A C 1
ATOM 774 O O . GLU A 1 100 ? -7.042 0.763 0.928 1.00 95.38 100 GLU A O 1
ATOM 779 N N . ALA A 1 101 ? -7.203 1.721 2.946 1.00 94.50 101 ALA A N 1
ATOM 780 C CA . ALA A 1 101 ? -6.022 2.564 2.777 1.00 94.50 101 ALA A CA 1
ATOM 781 C C . ALA A 1 101 ? -4.732 1.723 2.720 1.00 94.50 101 ALA A C 1
ATOM 783 O O . ALA A 1 101 ? -3.898 1.926 1.835 1.00 94.50 101 ALA A O 1
ATOM 784 N N . ASN A 1 102 ? -4.596 0.722 3.596 1.00 95.50 102 ASN A N 1
ATOM 785 C CA . ASN A 1 102 ? -3.445 -0.181 3.611 1.00 95.50 102 ASN A CA 1
ATOM 786 C C . ASN A 1 102 ? -3.377 -1.068 2.346 1.00 95.50 102 ASN A C 1
ATOM 788 O O . ASN A 1 102 ? -2.318 -1.219 1.732 1.00 95.50 102 ASN A O 1
ATOM 792 N N . GLU A 1 103 ? -4.519 -1.593 1.889 1.00 95.25 103 GLU A N 1
ATOM 793 C CA . GLU A 1 103 ? -4.649 -2.305 0.609 1.00 95.25 103 GLU A CA 1
ATOM 794 C C . GLU A 1 103 ? -4.264 -1.417 -0.587 1.00 95.25 103 GLU A C 1
ATOM 796 O O . GLU A 1 103 ? -3.603 -1.886 -1.520 1.00 95.25 103 GLU A O 1
ATOM 801 N N . ARG A 1 104 ? -4.619 -0.125 -0.555 1.00 93.94 104 ARG A N 1
ATOM 802 C CA . ARG A 1 104 ? -4.270 0.853 -1.597 1.00 93.94 104 ARG A CA 1
ATOM 803 C C . ARG A 1 104 ? -2.764 1.108 -1.660 1.00 93.94 104 ARG A C 1
ATOM 805 O O . ARG A 1 104 ? -2.196 1.008 -2.747 1.00 93.94 104 ARG A O 1
ATOM 812 N N . VAL A 1 105 ? -2.103 1.334 -0.519 1.00 93.38 105 VAL A N 1
ATOM 813 C CA . VAL A 1 105 ? -0.631 1.456 -0.433 1.00 93.38 105 VAL A CA 1
ATOM 814 C C . VAL A 1 105 ? 0.060 0.212 -1.000 1.00 93.38 105 VAL A C 1
ATOM 816 O O . VAL A 1 105 ? 0.955 0.323 -1.848 1.00 93.38 105 VAL A O 1
ATOM 819 N N . ARG A 1 106 ? -0.390 -0.982 -0.592 1.00 93.50 106 ARG A N 1
ATOM 820 C CA . ARG A 1 106 ? 0.140 -2.267 -1.073 1.00 93.50 106 ARG A CA 1
ATOM 821 C C . ARG A 1 106 ? -0.031 -2.429 -2.588 1.00 93.50 106 ARG A C 1
ATOM 823 O O . ARG A 1 106 ? 0.904 -2.844 -3.274 1.00 93.50 106 ARG A O 1
ATOM 830 N N . THR A 1 107 ? -1.200 -2.070 -3.115 1.00 92.62 107 THR A N 1
ATOM 831 C CA . THR A 1 107 ? -1.531 -2.184 -4.544 1.00 92.62 107 THR A CA 1
ATOM 832 C C . THR A 1 107 ? -0.694 -1.233 -5.398 1.00 92.62 107 THR A C 1
ATOM 834 O O . THR A 1 107 ? -0.063 -1.677 -6.357 1.00 92.62 107 THR A O 1
ATOM 837 N N . LEU A 1 108 ? -0.619 0.049 -5.027 1.00 91.62 108 LEU A N 1
ATOM 838 C CA . LEU A 1 108 ? 0.166 1.051 -5.756 1.00 91.62 108 LEU A CA 1
ATOM 839 C C . LEU A 1 108 ? 1.671 0.725 -5.727 1.00 91.62 108 LEU A C 1
ATOM 841 O O . LEU A 1 108 ? 2.365 0.866 -6.735 1.00 91.62 108 LEU A O 1
ATOM 845 N N . THR A 1 109 ? 2.181 0.212 -4.602 1.00 89.81 109 THR A N 1
ATOM 846 C CA . THR A 1 109 ? 3.586 -0.217 -4.473 1.00 89.81 109 THR A CA 1
ATOM 847 C C . THR A 1 109 ? 3.913 -1.398 -5.395 1.00 89.81 109 THR A C 1
ATOM 849 O O . THR A 1 109 ? 4.970 -1.407 -6.039 1.00 89.81 109 THR A O 1
ATOM 852 N N . LEU A 1 110 ? 2.991 -2.357 -5.530 1.00 89.56 110 LEU A N 1
ATOM 853 C CA . LEU A 1 110 ? 3.111 -3.478 -6.465 1.00 89.56 110 LEU A CA 1
ATOM 854 C C . LEU A 1 110 ? 3.018 -3.015 -7.929 1.00 89.56 110 LEU A C 1
ATOM 856 O O . LEU A 1 110 ? 3.854 -3.407 -8.743 1.00 89.56 110 LEU A O 1
ATOM 860 N N . GLN A 1 111 ? 2.079 -2.122 -8.261 1.00 88.88 111 GLN A N 1
ATOM 861 C CA . GLN A 1 111 ? 1.967 -1.520 -9.597 1.00 88.88 111 GLN A CA 1
ATOM 862 C C . GLN A 1 111 ? 3.252 -0.783 -9.996 1.00 88.88 111 GLN A C 1
ATOM 864 O O . GLN A 1 111 ? 3.818 -1.076 -11.047 1.00 88.88 111 GLN A O 1
ATOM 869 N N . ARG A 1 112 ? 3.790 0.077 -9.122 1.00 89.31 112 ARG A N 1
ATOM 870 C CA . ARG A 1 112 ? 5.059 0.796 -9.338 1.00 89.31 112 ARG A CA 1
ATOM 871 C C . ARG A 1 112 ? 6.243 -0.148 -9.561 1.00 89.31 112 ARG A C 1
ATOM 873 O O . ARG A 1 112 ? 7.167 0.181 -10.303 1.00 89.31 112 ARG A O 1
ATOM 880 N N . THR A 1 113 ? 6.237 -1.311 -8.913 1.00 86.19 113 THR A N 1
ATOM 881 C CA . THR A 1 113 ? 7.267 -2.341 -9.112 1.00 86.19 113 THR A CA 1
ATOM 882 C C . THR A 1 113 ? 7.129 -2.984 -10.494 1.00 86.19 113 THR A C 1
ATOM 884 O O . THR A 1 113 ? 8.114 -3.071 -11.227 1.00 86.19 113 THR A O 1
ATOM 887 N N . ASN A 1 114 ? 5.905 -3.333 -10.899 1.00 83.75 114 ASN A N 1
ATOM 888 C CA . ASN A 1 114 ? 5.616 -3.893 -12.221 1.00 83.75 114 ASN A CA 1
ATOM 889 C C . ASN A 1 114 ? 5.925 -2.910 -13.365 1.00 83.75 114 ASN A C 1
ATOM 891 O O . ASN A 1 114 ? 6.545 -3.311 -14.350 1.00 83.75 114 ASN A O 1
ATOM 895 N N . GLU A 1 115 ? 5.574 -1.626 -13.224 1.00 83.81 115 GLU A N 1
ATOM 896 C CA . GLU A 1 115 ? 5.936 -0.570 -14.184 1.00 83.81 115 GLU A CA 1
ATOM 897 C C . GLU A 1 115 ? 7.450 -0.496 -14.390 1.00 83.81 115 GLU A C 1
ATOM 899 O O . GLU A 1 115 ? 7.929 -0.529 -15.524 1.00 83.81 115 GLU A O 1
ATOM 904 N N . LYS A 1 116 ? 8.220 -0.440 -13.294 1.00 82.69 116 LYS A N 1
ATOM 905 C CA . LYS A 1 116 ? 9.686 -0.379 -13.351 1.00 82.69 116 LYS A CA 1
ATOM 906 C C . LYS A 1 116 ? 10.275 -1.601 -14.052 1.00 82.69 116 LYS A C 1
ATOM 908 O O . LYS A 1 116 ? 11.124 -1.430 -14.923 1.00 82.69 116 LYS A O 1
ATOM 913 N N . MET A 1 117 ? 9.795 -2.808 -13.737 1.00 76.38 117 MET A N 1
ATOM 914 C CA . MET A 1 117 ? 10.225 -4.029 -14.431 1.00 76.38 117 MET A CA 1
ATOM 915 C C . MET A 1 117 ? 9.927 -3.963 -15.937 1.00 76.38 117 MET A C 1
ATOM 917 O O . MET A 1 117 ? 10.816 -4.231 -16.745 1.00 76.38 117 MET A O 1
ATOM 921 N N . GLY A 1 118 ? 8.718 -3.542 -16.325 1.00 80.25 118 GLY A N 1
ATOM 922 C CA . GLY A 1 118 ? 8.330 -3.388 -17.731 1.00 80.25 118 GLY A CA 1
ATOM 923 C C . GLY A 1 118 ? 9.197 -2.376 -18.488 1.00 80.25 118 GLY A C 1
ATOM 924 O O . GLY A 1 118 ? 9.674 -2.670 -19.586 1.00 80.25 118 GLY A O 1
ATOM 925 N N . VAL A 1 119 ? 9.474 -1.216 -17.880 1.00 78.94 119 VAL A N 1
ATOM 926 C CA . VAL A 1 119 ? 10.355 -0.183 -18.450 1.00 78.94 119 VAL A CA 1
ATOM 927 C C . VAL A 1 119 ? 11.783 -0.703 -18.627 1.00 78.94 119 VAL A C 1
ATOM 929 O O . VAL A 1 119 ? 12.365 -0.509 -19.694 1.00 78.94 119 VAL A O 1
ATOM 932 N N . THR A 1 120 ? 12.347 -1.402 -17.635 1.00 75.62 120 THR A N 1
ATOM 933 C CA . THR A 1 120 ? 13.698 -1.978 -17.737 1.00 75.62 120 THR A CA 1
ATOM 934 C C . THR A 1 120 ? 13.790 -3.027 -18.849 1.00 75.62 120 THR A C 1
ATOM 936 O O . THR A 1 120 ? 14.738 -2.990 -19.633 1.00 75.62 120 THR A O 1
ATOM 939 N N . VAL A 1 121 ? 12.799 -3.916 -18.980 1.00 79.31 121 VAL A N 1
ATOM 940 C CA . VAL A 1 121 ? 12.752 -4.917 -20.064 1.00 79.31 121 VAL A CA 1
ATOM 941 C C . VAL A 1 121 ? 12.628 -4.247 -21.439 1.00 79.31 121 VAL A C 1
ATOM 943 O O . VAL A 1 121 ? 13.340 -4.622 -22.374 1.00 79.31 121 VAL A O 1
ATOM 946 N N . GLY A 1 122 ? 11.780 -3.221 -21.567 1.00 81.81 122 GLY A N 1
ATOM 947 C CA . GLY A 1 122 ? 11.635 -2.446 -22.803 1.00 81.81 122 GLY A CA 1
ATOM 948 C C . GLY A 1 122 ? 12.923 -1.722 -23.208 1.00 81.81 122 GLY A C 1
ATOM 949 O O . GLY A 1 122 ? 13.353 -1.822 -24.359 1.00 81.81 122 GLY A O 1
ATOM 950 N N . ALA A 1 123 ? 13.581 -1.056 -22.255 1.00 83.44 123 ALA A N 1
ATOM 951 C CA . ALA A 1 123 ? 14.850 -0.364 -22.477 1.00 83.44 123 ALA A CA 1
ATOM 952 C C . ALA A 1 123 ? 15.982 -1.330 -22.868 1.00 83.44 123 ALA A C 1
ATOM 954 O O . ALA A 1 123 ? 16.728 -1.047 -23.804 1.00 83.44 123 ALA A O 1
ATOM 955 N N . LEU A 1 124 ? 16.071 -2.496 -22.216 1.00 84.19 124 LEU A N 1
ATOM 956 C CA . LEU A 1 124 ? 17.042 -3.541 -22.553 1.00 84.19 124 LEU A CA 1
ATOM 957 C C . LEU A 1 124 ? 16.842 -4.068 -23.983 1.00 84.19 124 LEU A C 1
ATOM 959 O O . LEU A 1 124 ? 17.811 -4.218 -24.728 1.00 84.19 124 LEU A O 1
ATOM 963 N N . LYS A 1 125 ? 15.588 -4.303 -24.398 1.00 87.50 125 LYS A N 1
ATOM 964 C CA . LYS A 1 125 ? 15.263 -4.727 -25.770 1.00 87.50 125 LYS A CA 1
ATOM 965 C C . LYS A 1 125 ? 15.654 -3.666 -26.805 1.00 87.50 125 LYS A C 1
ATOM 967 O O . LYS A 1 125 ? 16.229 -4.009 -27.840 1.00 87.50 125 LYS A O 1
ATOM 972 N N . ALA A 1 126 ? 15.362 -2.394 -26.529 1.00 87.25 126 ALA A N 1
ATOM 973 C CA . ALA A 1 126 ? 15.714 -1.284 -27.413 1.00 87.25 126 ALA A CA 1
ATOM 974 C C . ALA A 1 126 ? 17.237 -1.120 -27.551 1.00 87.25 126 ALA A C 1
ATOM 976 O O . ALA A 1 126 ? 17.734 -0.998 -28.668 1.00 87.25 126 ALA A O 1
ATOM 977 N N . ALA A 1 127 ? 17.979 -1.199 -26.440 1.00 88.62 127 ALA A N 1
ATOM 978 C CA . ALA A 1 127 ? 19.440 -1.147 -26.446 1.00 88.62 127 ALA A CA 1
ATOM 979 C C . ALA A 1 127 ? 20.049 -2.287 -27.276 1.00 88.62 127 ALA A C 1
ATOM 981 O O . ALA A 1 127 ? 20.896 -2.032 -28.127 1.00 88.62 127 ALA A O 1
ATOM 982 N N . ARG A 1 128 ? 19.561 -3.524 -27.096 1.00 90.12 128 ARG A N 1
ATOM 983 C CA . ARG A 1 128 ? 20.016 -4.683 -27.878 1.00 90.12 128 ARG A CA 1
ATOM 984 C C . ARG A 1 128 ? 19.775 -4.502 -29.376 1.00 90.12 128 ARG A C 1
ATOM 986 O O . ARG A 1 128 ? 20.695 -4.704 -30.155 1.00 90.12 128 ARG A O 1
ATOM 993 N N . THR A 1 129 ? 18.580 -4.050 -29.760 1.00 88.88 129 THR A N 1
ATOM 994 C CA . THR A 1 129 ? 18.241 -3.783 -31.171 1.00 88.88 129 THR A CA 1
ATOM 995 C C . THR A 1 129 ? 19.183 -2.734 -31.773 1.00 88.88 129 THR A C 1
ATOM 997 O O . THR A 1 129 ? 19.752 -2.963 -32.832 1.00 88.88 129 THR A O 1
ATOM 1000 N N . ALA A 1 130 ? 19.438 -1.630 -31.061 1.00 91.62 130 ALA A N 1
ATOM 1001 C CA . ALA A 1 130 ? 20.356 -0.589 -31.523 1.00 91.62 130 ALA A CA 1
ATOM 1002 C C . ALA A 1 130 ? 21.813 -1.082 -31.663 1.00 91.62 130 ALA A C 1
ATOM 1004 O O . ALA A 1 130 ? 22.507 -0.678 -32.595 1.00 91.62 130 ALA A O 1
ATOM 1005 N N . SER A 1 131 ? 22.280 -1.962 -30.768 1.00 88.81 131 SER A N 1
ATOM 1006 C CA . SER A 1 131 ? 23.596 -2.607 -30.889 1.00 88.81 131 SER A CA 1
ATOM 1007 C C . SER A 1 131 ? 23.666 -3.575 -32.074 1.00 88.81 131 SER A C 1
ATOM 1009 O O . SER A 1 131 ? 24.636 -3.531 -32.830 1.00 88.81 131 SER A O 1
ATOM 1011 N N . ASP A 1 132 ? 22.638 -4.406 -32.266 1.00 82.25 132 ASP A N 1
ATOM 1012 C CA . ASP A 1 132 ? 22.556 -5.358 -33.379 1.00 82.25 132 ASP A CA 1
ATOM 1013 C C . ASP A 1 132 ? 22.507 -4.620 -34.736 1.00 82.25 132 ASP A C 1
ATOM 1015 O O . ASP A 1 132 ? 23.186 -5.016 -35.686 1.00 82.25 132 ASP A O 1
ATOM 1019 N N . ASP A 1 133 ? 21.769 -3.508 -34.827 1.00 88.44 133 ASP A N 1
ATOM 1020 C CA . ASP A 1 133 ? 21.694 -2.663 -36.025 1.00 88.44 133 ASP A CA 1
ATOM 1021 C C . ASP A 1 133 ? 23.022 -1.945 -36.317 1.00 88.44 133 ASP A C 1
ATOM 1023 O O . ASP A 1 133 ? 23.472 -1.921 -37.466 1.00 88.44 133 ASP A O 1
ATOM 1027 N N . ALA A 1 134 ? 23.694 -1.412 -35.289 1.00 90.06 134 ALA A N 1
ATOM 1028 C CA . ALA A 1 134 ? 25.015 -0.797 -35.434 1.00 90.06 134 ALA A CA 1
ATOM 1029 C C . ALA A 1 134 ? 26.075 -1.811 -35.901 1.00 90.06 134 ALA A C 1
ATOM 1031 O O . ALA A 1 134 ? 26.889 -1.496 -36.772 1.00 90.06 134 ALA A O 1
ATOM 1032 N N . TYR A 1 135 ? 26.030 -3.045 -35.388 1.00 84.31 135 TYR A N 1
ATOM 1033 C CA . TYR A 1 135 ? 26.882 -4.137 -35.861 1.00 84.31 135 TYR A CA 1
ATOM 1034 C C . TYR A 1 135 ? 26.603 -4.475 -37.335 1.00 84.31 135 TYR A C 1
ATOM 1036 O O . TYR A 1 135 ? 27.531 -4.522 -38.141 1.00 84.31 135 TYR A O 1
ATOM 1044 N N . ARG A 1 136 ? 25.331 -4.624 -37.733 1.00 85.94 136 ARG A N 1
ATOM 1045 C CA . ARG A 1 136 ? 24.957 -4.867 -39.142 1.00 85.94 136 ARG A CA 1
ATOM 1046 C C . ARG A 1 136 ? 25.399 -3.732 -40.071 1.00 85.94 136 ARG A C 1
ATOM 1048 O O . ARG A 1 136 ? 25.782 -4.001 -41.208 1.00 85.94 136 ARG A O 1
ATOM 1055 N N . ALA A 1 137 ? 25.356 -2.481 -39.611 1.00 87.44 137 ALA A N 1
ATOM 1056 C CA . ALA A 1 137 ? 25.853 -1.334 -40.367 1.00 87.44 137 ALA A CA 1
ATOM 1057 C C . ALA A 1 137 ? 27.382 -1.378 -40.544 1.00 87.44 137 ALA A C 1
ATOM 1059 O O . ALA A 1 137 ? 27.866 -1.146 -41.652 1.00 87.44 137 ALA A O 1
ATOM 1060 N N . LEU A 1 138 ? 28.131 -1.742 -39.494 1.00 84.12 138 LEU A N 1
ATOM 1061 C CA . LEU A 1 138 ? 29.583 -1.929 -39.559 1.00 84.12 138 LEU A CA 1
ATOM 1062 C C . LEU A 1 138 ? 29.970 -3.018 -40.569 1.00 84.12 138 LEU A C 1
ATOM 1064 O O . LEU A 1 138 ? 30.795 -2.755 -41.440 1.00 84.12 138 LEU A O 1
ATOM 1068 N N . VAL A 1 139 ? 29.344 -4.200 -40.501 1.00 83.88 139 VAL A N 1
ATOM 1069 C CA . VAL A 1 139 ? 29.608 -5.311 -41.439 1.00 83.88 139 VAL A CA 1
ATOM 1070 C C . VAL A 1 139 ? 29.361 -4.876 -42.887 1.00 83.88 139 VAL A C 1
ATOM 1072 O O . VAL A 1 139 ? 30.232 -5.040 -43.737 1.00 83.88 139 VAL A O 1
ATOM 1075 N N . LYS A 1 140 ? 28.219 -4.231 -43.163 1.00 84.25 140 LYS A N 1
ATOM 1076 C CA . LYS A 1 140 ? 27.906 -3.704 -44.504 1.00 84.25 140 LYS A CA 1
ATOM 1077 C C . LYS A 1 140 ? 28.933 -2.685 -44.997 1.00 84.25 140 LYS A C 1
ATOM 1079 O O . LYS A 1 140 ? 29.282 -2.708 -46.172 1.00 84.25 140 LYS A O 1
ATOM 1084 N N . MET A 1 141 ? 29.409 -1.797 -44.122 1.00 84.19 141 MET A N 1
ATOM 1085 C CA . MET A 1 141 ? 30.410 -0.794 -44.487 1.00 84.19 141 MET A CA 1
ATOM 1086 C C . MET A 1 141 ? 31.770 -1.434 -44.789 1.00 84.19 141 MET A C 1
ATOM 1088 O O . MET A 1 141 ? 32.398 -1.061 -45.772 1.00 84.19 141 MET A O 1
ATOM 1092 N N . VAL A 1 142 ? 32.206 -2.409 -43.987 1.00 80.00 142 VAL A N 1
ATOM 1093 C CA . VAL A 1 142 ? 33.473 -3.130 -44.198 1.00 80.00 142 VAL A CA 1
ATOM 1094 C C . VAL A 1 142 ? 33.440 -3.915 -45.510 1.00 80.00 142 VAL A C 1
ATOM 1096 O O . VAL A 1 142 ? 34.360 -3.771 -46.311 1.00 80.00 142 VAL A O 1
ATOM 1099 N N . ASN A 1 143 ? 32.354 -4.642 -45.791 1.00 77.00 143 ASN A N 1
ATOM 1100 C CA . ASN A 1 143 ? 32.188 -5.361 -47.058 1.00 77.00 143 ASN A CA 1
ATOM 1101 C C . ASN A 1 143 ? 32.160 -4.408 -48.263 1.00 77.00 143 ASN A C 1
ATOM 1103 O O . ASN A 1 143 ? 32.842 -4.647 -49.256 1.00 77.00 143 ASN A O 1
ATOM 1107 N N . ALA A 1 144 ? 31.428 -3.291 -48.172 1.00 79.81 144 ALA A N 1
ATOM 1108 C CA . ALA A 1 144 ? 31.385 -2.297 -49.245 1.00 79.81 144 ALA A CA 1
ATOM 1109 C C . ALA A 1 144 ? 32.753 -1.636 -49.498 1.00 79.81 144 ALA A C 1
ATOM 1111 O O . ALA A 1 144 ? 33.106 -1.374 -50.645 1.00 79.81 144 ALA A O 1
ATOM 1112 N N . LEU A 1 145 ? 33.537 -1.377 -48.447 1.00 75.06 145 LEU A N 1
ATOM 1113 C CA . LEU A 1 145 ? 34.886 -0.826 -48.576 1.00 75.06 145 LEU A CA 1
ATOM 1114 C C . LEU A 1 145 ? 35.863 -1.835 -49.197 1.00 75.06 145 LEU A C 1
ATOM 1116 O O . LEU A 1 145 ? 36.624 -1.454 -50.086 1.00 75.06 145 LEU A O 1
ATOM 1120 N N . ALA A 1 146 ? 35.793 -3.108 -48.798 1.00 76.81 146 ALA A N 1
ATOM 1121 C CA . ALA A 1 146 ? 36.579 -4.185 -49.395 1.00 76.81 146 ALA A CA 1
ATOM 1122 C C . ALA A 1 146 ? 36.279 -4.356 -50.897 1.00 76.81 146 ALA A C 1
ATOM 1124 O O . ALA A 1 146 ? 37.210 -4.445 -51.694 1.00 76.81 146 ALA A O 1
ATOM 1125 N N . LEU A 1 147 ? 35.002 -4.289 -51.294 1.00 76.00 147 LEU A N 1
ATOM 1126 C CA . LEU A 1 147 ? 34.577 -4.343 -52.698 1.00 76.00 147 LEU A CA 1
ATOM 1127 C C . LEU A 1 147 ? 35.090 -3.145 -53.526 1.00 76.00 147 LEU A C 1
ATOM 1129 O O . LEU A 1 147 ? 35.496 -3.308 -54.673 1.00 76.00 147 LEU A O 1
ATOM 1133 N N . VAL A 1 148 ? 35.048 -1.927 -52.970 1.00 78.06 148 VAL A N 1
ATOM 1134 C CA . VAL A 1 148 ? 35.350 -0.685 -53.714 1.00 78.06 148 VAL A CA 1
ATOM 1135 C C . VAL A 1 148 ? 36.847 -0.370 -53.780 1.00 78.06 148 VAL A C 1
ATOM 1137 O O . VAL A 1 148 ? 37.313 0.135 -54.801 1.00 78.06 148 VAL A O 1
ATOM 1140 N N . TYR A 1 149 ? 37.599 -0.639 -52.710 1.00 74.06 149 TYR A N 1
ATOM 1141 C CA . TYR A 1 149 ? 39.019 -0.275 -52.596 1.00 74.06 149 TYR A CA 1
ATOM 1142 C C . TYR A 1 149 ? 39.975 -1.476 -52.646 1.00 74.06 149 TYR A C 1
ATOM 1144 O O . TYR A 1 149 ? 41.186 -1.286 -52.750 1.00 74.06 149 TYR A O 1
ATOM 1152 N N . GLY A 1 150 ? 39.440 -2.698 -52.641 1.00 70.06 150 GLY A N 1
ATOM 1153 C CA . GLY A 1 150 ? 40.198 -3.943 -52.633 1.00 70.06 150 GLY A CA 1
ATOM 1154 C C . GLY A 1 150 ? 40.311 -4.536 -51.229 1.00 70.06 150 GLY A C 1
ATOM 1155 O O . GLY A 1 150 ? 40.660 -3.866 -50.261 1.00 70.06 150 GLY A O 1
ATOM 1156 N N . GLU A 1 151 ? 40.059 -5.838 -51.129 1.00 67.81 151 GLU A N 1
ATOM 1157 C CA . GLU A 1 151 ? 39.971 -6.592 -49.870 1.00 67.81 151 GLU A CA 1
ATOM 1158 C C . GLU A 1 151 ? 41.249 -6.544 -49.023 1.00 67.81 151 GLU A C 1
ATOM 1160 O O . GLU A 1 151 ? 41.200 -6.679 -47.799 1.00 67.81 151 GLU A O 1
ATOM 1165 N N . LYS A 1 152 ? 42.401 -6.351 -49.676 1.00 70.56 152 LYS A N 1
ATOM 1166 C CA . LYS A 1 152 ? 43.738 -6.552 -49.107 1.00 70.56 152 LYS A CA 1
ATOM 1167 C C . LYS A 1 152 ? 43.988 -5.737 -47.837 1.00 70.56 152 LYS A C 1
ATOM 1169 O O . LYS A 1 152 ? 44.562 -6.278 -46.895 1.00 70.56 152 LYS A O 1
ATOM 1174 N N . ASP A 1 153 ? 43.485 -4.506 -47.783 1.00 74.38 153 ASP A N 1
ATOM 1175 C CA . ASP A 1 153 ? 43.641 -3.606 -46.632 1.00 74.38 153 ASP A CA 1
ATOM 1176 C C . ASP A 1 153 ? 42.632 -3.887 -45.495 1.00 74.38 153 ASP A C 1
ATOM 1178 O O . ASP A 1 153 ? 42.789 -3.378 -44.384 1.00 74.38 153 ASP A O 1
ATOM 1182 N N . TYR A 1 154 ? 41.623 -4.734 -45.736 1.00 73.44 154 TYR A N 1
ATOM 1183 C CA . TYR A 1 154 ? 40.564 -5.086 -44.779 1.00 73.44 154 TYR A CA 1
ATOM 1184 C C . TYR A 1 154 ? 40.677 -6.521 -44.237 1.00 73.44 154 TYR A C 1
ATOM 1186 O O . TYR A 1 154 ? 40.194 -6.782 -43.134 1.00 73.44 154 TYR A O 1
ATOM 1194 N N . THR A 1 155 ? 41.360 -7.426 -44.952 1.00 74.38 155 THR A N 1
ATOM 1195 C CA . THR A 1 155 ? 41.609 -8.833 -44.554 1.00 74.38 155 THR A CA 1
ATOM 1196 C C . THR A 1 155 ? 41.993 -9.002 -43.078 1.00 74.38 155 THR A C 1
ATOM 1198 O O . THR A 1 155 ? 41.338 -9.743 -42.351 1.00 74.38 155 THR A O 1
ATOM 1201 N N . ALA A 1 156 ? 42.990 -8.258 -42.587 1.00 78.44 156 ALA A N 1
ATOM 1202 C CA . ALA A 1 156 ? 43.461 -8.360 -41.201 1.00 78.44 156 ALA A CA 1
ATOM 1203 C C . ALA A 1 156 ? 42.392 -7.987 -40.151 1.00 78.44 156 ALA A C 1
ATOM 1205 O O . ALA A 1 156 ? 42.371 -8.556 -39.059 1.00 78.44 156 ALA A O 1
ATOM 1206 N N . PHE A 1 157 ? 41.493 -7.050 -40.470 1.00 79.25 157 PHE A N 1
ATOM 1207 C CA . PHE A 1 157 ? 40.368 -6.689 -39.603 1.00 79.25 157 PHE A CA 1
ATOM 1208 C C . PHE A 1 157 ? 39.256 -7.747 -39.653 1.00 79.25 157 PHE A C 1
ATOM 1210 O O . PHE A 1 157 ? 38.706 -8.110 -38.613 1.00 79.25 157 PHE A O 1
ATOM 1217 N N . ILE A 1 158 ? 38.954 -8.261 -40.849 1.00 77.50 158 ILE A N 1
ATOM 1218 C CA . ILE A 1 158 ? 37.945 -9.303 -41.086 1.00 77.50 158 ILE A CA 1
ATOM 1219 C C . ILE A 1 158 ? 38.332 -10.596 -40.357 1.00 77.50 158 ILE A C 1
ATOM 1221 O O . ILE A 1 158 ? 37.533 -11.129 -39.587 1.00 77.50 158 ILE A O 1
ATOM 1225 N N . ASP A 1 159 ? 39.576 -11.052 -40.516 1.00 81.12 159 ASP A N 1
ATOM 1226 C CA . ASP A 1 159 ? 40.103 -12.258 -39.871 1.00 81.12 159 ASP A CA 1
ATOM 1227 C C . ASP A 1 159 ? 40.117 -12.123 -38.336 1.00 81.12 159 ASP A C 1
ATOM 1229 O O . ASP A 1 159 ? 39.733 -13.059 -37.627 1.00 81.12 159 ASP A O 1
ATOM 1233 N N . TYR A 1 160 ? 40.488 -10.948 -37.805 1.00 83.50 160 TYR A N 1
ATOM 1234 C CA . TYR A 1 160 ? 40.423 -10.658 -36.367 1.00 83.50 160 TYR A CA 1
ATOM 1235 C C . TYR A 1 160 ? 38.981 -10.711 -35.839 1.00 83.50 160 TYR A C 1
ATOM 1237 O O . TYR A 1 160 ? 38.698 -11.433 -34.879 1.00 83.50 160 TYR A O 1
ATOM 1245 N N . ALA A 1 161 ? 38.048 -10.014 -36.496 1.00 82.69 161 ALA A N 1
ATOM 1246 C CA . ALA A 1 161 ? 36.642 -9.994 -36.104 1.00 82.69 161 ALA A CA 1
ATOM 1247 C C . ALA A 1 161 ? 36.010 -11.396 -36.165 1.00 82.69 161 ALA A C 1
ATOM 1249 O O . ALA A 1 161 ? 35.350 -11.819 -35.215 1.00 82.69 161 ALA A O 1
ATOM 1250 N N . ASN A 1 162 ? 36.254 -12.152 -37.240 1.00 81.69 162 ASN A N 1
ATOM 1251 C CA . ASN A 1 162 ? 35.754 -13.519 -37.402 1.00 81.69 162 ASN A CA 1
ATOM 1252 C C . ASN A 1 162 ? 36.353 -14.485 -36.363 1.00 81.69 162 ASN A C 1
ATOM 1254 O O . ASN A 1 162 ? 35.651 -15.387 -35.890 1.00 81.69 162 ASN A O 1
ATOM 1258 N N . THR A 1 163 ? 37.609 -14.279 -35.954 1.00 83.69 163 THR A N 1
ATOM 1259 C CA . THR A 1 163 ? 38.253 -15.047 -34.876 1.00 83.69 163 THR A CA 1
ATOM 1260 C C . THR A 1 163 ? 37.593 -14.771 -33.524 1.00 83.69 163 THR A C 1
ATOM 1262 O O . THR A 1 163 ? 37.158 -15.719 -32.869 1.00 83.69 163 THR A O 1
ATOM 1265 N N . GLU A 1 164 ? 37.421 -13.502 -33.142 1.00 79.38 164 GLU A N 1
ATOM 1266 C CA . GLU A 1 164 ? 36.745 -13.113 -31.891 1.00 79.38 164 GLU A CA 1
ATOM 1267 C C . GLU A 1 164 ? 35.288 -13.590 -31.838 1.00 79.38 164 GLU A C 1
ATOM 1269 O O . GLU A 1 164 ? 34.851 -14.175 -30.847 1.00 79.38 164 GLU A O 1
ATOM 1274 N N . ILE A 1 165 ? 34.534 -13.442 -32.933 1.00 80.56 165 ILE A N 1
ATOM 1275 C CA . ILE A 1 165 ? 33.158 -13.949 -33.039 1.00 80.56 165 ILE A CA 1
ATOM 1276 C C . ILE A 1 165 ? 33.112 -15.471 -32.838 1.00 80.56 165 ILE A C 1
ATOM 1278 O O . ILE A 1 165 ? 32.204 -15.990 -32.183 1.00 80.56 165 ILE A O 1
ATOM 1282 N N . THR A 1 166 ? 34.076 -16.201 -33.402 1.00 81.50 166 THR A N 1
ATOM 1283 C CA . THR A 1 166 ? 34.156 -17.664 -33.296 1.00 81.50 166 THR A CA 1
ATOM 1284 C C . THR A 1 166 ? 34.528 -18.110 -31.883 1.00 81.50 166 THR A C 1
ATOM 1286 O O . THR A 1 166 ? 33.900 -19.026 -31.346 1.00 81.50 166 THR A O 1
ATOM 1289 N N . HIS A 1 167 ? 35.506 -17.442 -31.270 1.00 80.25 167 HIS A N 1
ATOM 1290 C CA . HIS A 1 167 ? 35.916 -17.631 -29.881 1.00 80.25 167 HIS A CA 1
ATOM 1291 C C . HIS A 1 167 ? 34.740 -17.372 -28.926 1.00 80.25 167 HIS A C 1
ATOM 1293 O O . HIS A 1 167 ? 34.341 -18.269 -28.185 1.00 80.25 167 HIS A O 1
ATOM 1299 N N . TYR A 1 168 ? 34.070 -16.222 -29.039 1.00 77.56 168 TYR A N 1
ATOM 1300 C CA . TYR A 1 168 ? 32.925 -15.865 -28.198 1.00 77.56 168 TYR A CA 1
ATOM 1301 C C . TYR A 1 168 ? 31.741 -16.837 -28.352 1.00 77.56 168 TYR A C 1
ATOM 1303 O O . TYR A 1 168 ? 31.155 -17.277 -27.360 1.00 77.56 168 TYR A O 1
ATOM 1311 N N . LYS A 1 169 ? 31.405 -17.246 -29.587 1.00 78.75 169 LYS A N 1
ATOM 1312 C CA . LYS A 1 169 ? 30.361 -18.261 -29.829 1.00 78.75 169 LYS A CA 1
ATOM 1313 C C . LYS A 1 169 ? 30.689 -19.595 -29.152 1.00 78.75 169 LYS A C 1
ATOM 1315 O O . LYS A 1 169 ? 29.783 -20.218 -28.603 1.00 78.75 169 LYS A O 1
ATOM 1320 N N . ARG A 1 170 ? 31.955 -20.022 -29.182 1.00 76.94 170 ARG A N 1
ATOM 1321 C CA . ARG A 1 170 ? 32.405 -21.314 -28.645 1.00 76.94 170 ARG A CA 1
ATOM 1322 C C . ARG A 1 170 ? 32.549 -21.310 -27.122 1.00 76.94 170 ARG A C 1
ATOM 1324 O O . ARG A 1 170 ? 32.087 -22.252 -26.488 1.00 76.94 170 ARG A O 1
ATOM 1331 N N . GLU A 1 171 ? 33.168 -20.276 -26.558 1.00 77.25 171 GLU A N 1
ATOM 1332 C CA . GLU A 1 171 ? 33.589 -20.240 -25.148 1.00 77.25 171 GLU A CA 1
ATOM 1333 C C . GLU A 1 171 ? 32.619 -19.496 -24.223 1.00 77.25 171 GLU A C 1
ATOM 1335 O O . GLU A 1 171 ? 32.576 -19.790 -23.032 1.00 77.25 171 GLU A O 1
ATOM 1340 N N . VAL A 1 172 ? 31.813 -18.564 -24.751 1.00 77.06 172 VAL A N 1
ATOM 1341 C CA . VAL A 1 172 ? 30.872 -17.759 -23.946 1.00 77.06 172 VAL A CA 1
ATOM 1342 C C . VAL A 1 172 ? 29.411 -18.149 -24.189 1.00 77.06 172 VAL A C 1
ATOM 1344 O O . VAL A 1 172 ? 28.597 -18.090 -23.269 1.00 77.06 172 VAL A O 1
ATOM 1347 N N . LEU A 1 173 ? 29.059 -18.563 -25.412 1.00 78.75 173 LEU A N 1
ATOM 1348 C CA . LEU A 1 173 ? 27.689 -18.971 -25.766 1.00 78.75 173 LEU A CA 1
ATOM 1349 C C . LEU A 1 173 ? 27.502 -20.494 -25.901 1.00 78.75 173 LEU A C 1
ATOM 1351 O O . LEU A 1 173 ? 26.380 -20.940 -26.144 1.00 78.75 173 LEU A O 1
ATOM 1355 N N . ASN A 1 174 ? 28.574 -21.286 -25.775 1.00 78.75 174 ASN A N 1
ATOM 1356 C CA . ASN A 1 174 ? 28.604 -22.745 -25.972 1.00 78.75 174 ASN A CA 1
ATOM 1357 C C . ASN A 1 174 ? 27.943 -23.221 -27.288 1.00 78.75 174 ASN A C 1
ATOM 1359 O O . ASN A 1 174 ? 27.408 -24.328 -27.377 1.00 78.75 174 ASN A O 1
ATOM 1363 N N . GLN A 1 175 ? 27.982 -22.390 -28.331 1.00 75.19 175 GLN A N 1
ATOM 1364 C CA . GLN A 1 175 ? 27.441 -22.698 -29.652 1.00 75.19 175 GLN A CA 1
ATOM 1365 C C . GLN A 1 175 ? 28.492 -23.388 -30.527 1.00 75.19 175 GLN A C 1
ATOM 1367 O O . GLN A 1 175 ? 29.678 -23.051 -30.513 1.00 75.19 175 GLN A O 1
ATOM 1372 N N . LYS A 1 176 ? 28.047 -24.339 -31.356 1.00 68.00 176 LYS A N 1
ATOM 1373 C CA . LYS A 1 176 ? 28.911 -25.025 -32.323 1.00 68.00 176 LYS A CA 1
ATOM 1374 C C . LYS A 1 176 ? 29.263 -24.087 -33.487 1.00 68.00 176 LYS A C 1
ATOM 1376 O O . LYS A 1 176 ? 28.566 -24.059 -34.496 1.00 68.00 176 LYS A O 1
ATOM 1381 N N . ALA A 1 177 ? 30.350 -23.334 -33.341 1.00 65.12 177 ALA A N 1
ATOM 1382 C CA . ALA A 1 177 ? 30.930 -22.511 -34.401 1.00 65.12 177 ALA A CA 1
ATOM 1383 C C . ALA A 1 177 ? 32.000 -23.280 -35.199 1.00 65.12 177 ALA A C 1
ATOM 1385 O O . ALA A 1 177 ? 32.816 -24.000 -34.608 1.00 65.12 177 ALA A O 1
ATOM 1386 N N . SER A 1 178 ? 32.010 -23.084 -36.524 1.00 62.28 178 SER A N 1
ATOM 1387 C CA . SER A 1 178 ? 33.068 -23.564 -37.429 1.00 62.28 178 SER A CA 1
ATOM 1388 C C . SER A 1 178 ? 34.444 -22.986 -37.052 1.00 62.28 178 SER A C 1
ATOM 1390 O O . SER A 1 178 ? 34.553 -22.122 -36.179 1.00 62.28 178 SER A O 1
ATOM 1392 N N . ALA A 1 179 ? 35.515 -23.464 -37.686 1.00 61.16 179 ALA A N 1
ATOM 1393 C CA . ALA A 1 179 ? 36.794 -22.755 -37.651 1.00 61.16 179 ALA A CA 1
ATOM 1394 C C . ALA A 1 179 ? 36.632 -21.364 -38.306 1.00 61.16 179 ALA A C 1
ATOM 1396 O O . ALA A 1 179 ? 35.811 -21.237 -39.218 1.00 61.16 179 ALA A O 1
ATOM 1397 N N . PRO A 1 180 ? 37.361 -20.325 -37.853 1.00 56.09 180 PRO A N 1
ATOM 1398 C CA . PRO A 1 180 ? 37.286 -19.015 -38.487 1.00 56.09 180 PRO A CA 1
ATOM 1399 C C . PRO A 1 180 ? 37.833 -19.115 -39.916 1.00 56.09 180 PRO A C 1
ATOM 1401 O O . PRO A 1 180 ? 38.973 -19.533 -40.119 1.00 56.09 180 PRO A O 1
ATOM 1404 N N . SER A 1 181 ? 37.016 -18.745 -40.901 1.00 57.53 181 SER A N 1
ATOM 1405 C CA . SER A 1 181 ? 37.449 -18.627 -42.292 1.00 57.53 181 SER A CA 1
ATOM 1406 C C . SER A 1 181 ? 38.385 -17.427 -42.413 1.00 57.53 181 SER A C 1
ATOM 1408 O O . SER A 1 181 ? 37.949 -16.292 -42.218 1.00 57.53 181 SER A O 1
ATOM 1410 N N . THR A 1 182 ? 39.659 -17.673 -42.712 1.00 51.12 182 THR A N 1
ATOM 1411 C CA . THR A 1 182 ? 40.612 -16.610 -43.044 1.00 51.12 182 THR A CA 1
ATOM 1412 C C . THR A 1 182 ? 40.446 -16.212 -44.506 1.00 51.12 182 THR A C 1
ATOM 1414 O O . THR A 1 182 ? 40.344 -17.059 -45.399 1.00 51.12 182 THR A O 1
ATOM 1417 N N . SER A 1 183 ? 40.456 -14.909 -44.764 1.00 51.69 183 SER A N 1
ATOM 1418 C CA . SER A 1 183 ? 40.219 -14.296 -46.081 1.00 51.69 183 SER A CA 1
ATOM 1419 C C . SER A 1 183 ? 41.301 -14.597 -47.138 1.00 51.69 183 SER A C 1
ATOM 1421 O O . SER A 1 183 ? 41.203 -14.155 -48.277 1.00 51.69 183 SER A O 1
ATOM 1423 N N . GLY A 1 184 ? 42.322 -15.393 -46.798 1.00 45.59 184 GLY A N 1
ATOM 1424 C CA . GLY A 1 184 ? 43.402 -15.820 -47.696 1.00 45.59 184 GLY A CA 1
ATOM 1425 C C . GLY A 1 184 ? 43.285 -17.240 -48.263 1.00 45.59 184 GLY A C 1
ATOM 1426 O O . GLY A 1 184 ? 44.205 -17.677 -48.953 1.00 45.59 184 GLY A O 1
ATOM 1427 N N . SER A 1 185 ? 42.212 -17.991 -47.980 1.00 41.28 185 SER A N 1
ATOM 1428 C CA . SER A 1 185 ? 42.105 -19.412 -48.362 1.00 41.28 185 SER A CA 1
ATOM 1429 C C . SER A 1 185 ? 41.747 -19.654 -49.842 1.00 41.28 185 SER A C 1
ATOM 1431 O O . SER A 1 185 ? 40.786 -20.358 -50.159 1.00 41.28 185 SER A O 1
ATOM 1433 N N . SER A 1 186 ? 42.561 -19.131 -50.763 1.00 35.59 186 SER A N 1
ATOM 1434 C CA . SER A 1 186 ? 42.571 -19.595 -52.157 1.00 35.59 186 SER A CA 1
ATOM 1435 C C . SER A 1 186 ? 42.987 -21.066 -52.214 1.00 35.5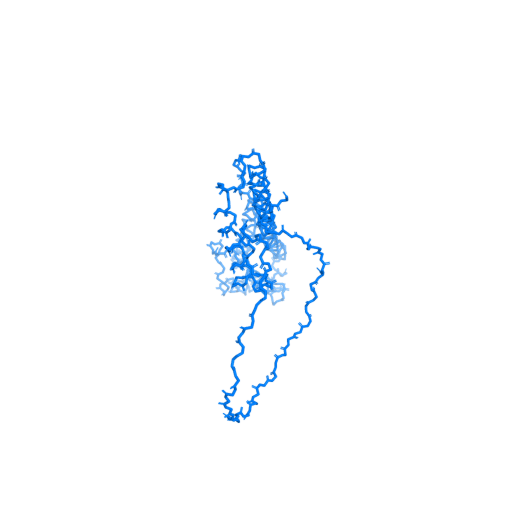9 186 SER A C 1
ATOM 1437 O O . SER A 1 186 ? 44.002 -21.453 -51.635 1.00 35.59 186 SER A O 1
ATOM 1439 N N . ALA A 1 187 ? 42.200 -21.890 -52.906 1.00 47.25 187 ALA A N 1
ATOM 1440 C CA . ALA A 1 187 ? 42.422 -23.329 -52.974 1.00 47.25 187 ALA A CA 1
ATOM 1441 C C . ALA A 1 187 ? 43.796 -23.681 -53.572 1.00 47.25 187 ALA A C 1
ATOM 1443 O O . ALA A 1 187 ? 44.109 -23.299 -54.699 1.00 47.25 187 ALA A O 1
ATOM 1444 N N . VAL A 1 188 ? 44.569 -24.493 -52.847 1.00 31.17 188 VAL A N 1
ATOM 1445 C CA . VAL A 1 188 ? 45.684 -25.263 -53.408 1.00 31.17 188 VAL A CA 1
ATOM 1446 C C . VAL A 1 188 ? 45.426 -26.748 -53.182 1.00 31.17 188 VAL A C 1
ATOM 1448 O O . VAL A 1 188 ? 45.640 -27.292 -52.101 1.00 31.17 188 VAL A O 1
ATOM 1451 N N . ASP A 1 189 ? 44.940 -27.402 -54.235 1.00 38.72 189 ASP A N 1
ATOM 1452 C CA . ASP A 1 189 ? 45.080 -28.846 -54.384 1.00 38.72 189 ASP A CA 1
ATOM 1453 C C . ASP A 1 189 ? 46.574 -29.194 -54.450 1.00 38.72 189 ASP A C 1
ATOM 1455 O O . ASP A 1 189 ? 47.328 -28.609 -55.231 1.00 38.72 189 ASP A O 1
ATOM 1459 N N . SER A 1 190 ? 47.005 -30.128 -53.605 1.00 30.30 190 SER A N 1
ATOM 1460 C CA . SER A 1 190 ? 48.286 -30.832 -53.708 1.00 30.30 190 SER A CA 1
ATOM 1461 C C . SER A 1 190 ? 48.272 -32.039 -52.778 1.00 30.30 190 SER A C 1
ATOM 1463 O O . SER A 1 190 ? 48.785 -32.007 -51.658 1.00 30.30 190 SER A O 1
ATOM 1465 N N . GLY A 1 191 ? 47.683 -33.138 -53.244 1.00 32.31 191 GLY A N 1
ATOM 1466 C CA . GLY A 1 191 ? 47.887 -34.427 -52.594 1.00 32.31 191 GLY A CA 1
ATOM 1467 C C . GLY A 1 191 ? 49.340 -34.896 -52.735 1.00 32.31 191 GLY A C 1
ATOM 1468 O O . GLY A 1 191 ? 49.859 -34.983 -53.845 1.00 32.31 191 GLY A O 1
ATOM 1469 N N . SER A 1 192 ? 49.979 -35.288 -51.629 1.00 29.50 192 SER A N 1
ATOM 1470 C CA . SER A 1 192 ? 50.993 -36.347 -51.665 1.00 29.50 192 SER A CA 1
ATOM 1471 C C . SER A 1 192 ? 51.167 -37.030 -50.309 1.00 29.50 192 SER A C 1
ATOM 1473 O O . SER A 1 192 ? 50.983 -36.446 -49.244 1.00 29.50 192 SER A O 1
ATOM 1475 N N . SER A 1 193 ? 51.506 -38.309 -50.381 1.00 34.09 193 SER A N 1
ATOM 1476 C CA . SER A 1 193 ? 51.640 -39.262 -49.286 1.00 34.09 193 SER A CA 1
ATOM 1477 C C . SER A 1 193 ? 52.736 -38.932 -48.269 1.00 34.09 193 SER A C 1
ATOM 1479 O O . SER A 1 193 ? 53.860 -38.614 -48.650 1.00 34.09 193 SER A O 1
ATOM 1481 N N . SER A 1 194 ? 52.487 -39.244 -46.995 1.00 31.45 194 SER A N 1
ATOM 1482 C CA . SER A 1 194 ? 53.470 -39.976 -46.173 1.00 31.45 194 SER A CA 1
ATOM 1483 C C . SER A 1 194 ? 52.828 -40.614 -44.933 1.00 31.45 194 SER A C 1
ATOM 1485 O O . SER A 1 194 ? 52.747 -40.028 -43.860 1.00 31.45 194 SER A O 1
ATOM 1487 N N . THR A 1 195 ? 52.413 -41.876 -45.063 1.00 37.69 195 THR A N 1
ATOM 1488 C CA . THR A 1 195 ? 52.325 -42.785 -43.909 1.00 37.69 195 THR A CA 1
ATOM 1489 C C . THR A 1 195 ? 53.729 -43.127 -43.413 1.00 37.69 195 THR A C 1
ATOM 1491 O O . THR A 1 195 ? 54.603 -43.418 -44.233 1.00 37.69 195 THR A O 1
ATOM 1494 N N . PRO A 1 196 ? 53.912 -43.261 -42.095 1.00 34.00 196 PRO A N 1
ATOM 1495 C CA . PRO A 1 196 ? 54.451 -44.523 -41.591 1.00 34.00 196 PRO A CA 1
ATOM 1496 C C . PRO A 1 196 ? 53.519 -45.182 -40.562 1.00 34.00 196 PRO A C 1
ATOM 1498 O O . PRO A 1 196 ? 52.703 -44.526 -39.920 1.00 34.00 196 PRO A O 1
ATOM 1501 N N . SER A 1 197 ? 53.625 -46.507 -40.445 1.00 30.39 197 SER A N 1
ATOM 1502 C CA . SER A 1 197 ? 52.737 -47.369 -39.652 1.00 30.39 197 SER A CA 1
ATOM 1503 C C . SER A 1 197 ? 53.493 -48.116 -38.546 1.00 30.39 197 SER A C 1
ATOM 1505 O O . SER A 1 197 ? 54.684 -48.386 -38.690 1.00 30.39 197 SER A O 1
ATOM 1507 N N . GLY A 1 198 ? 52.759 -48.515 -37.498 1.00 27.88 198 GLY A N 1
ATOM 1508 C CA . GLY A 1 198 ? 53.211 -49.340 -36.366 1.00 27.88 198 GLY A CA 1
ATOM 1509 C C . GLY A 1 198 ? 53.737 -48.515 -35.185 1.00 27.88 198 GLY A C 1
ATOM 1510 O O . GLY A 1 198 ? 54.542 -47.615 -35.375 1.00 27.88 198 GLY A O 1
ATOM 1511 N N . GLY A 1 199 ? 53.354 -48.751 -33.927 1.00 27.17 199 GLY A N 1
ATOM 1512 C CA . GLY A 1 199 ? 52.457 -49.725 -33.268 1.00 27.17 199 GLY A CA 1
ATOM 1513 C C . GLY A 1 199 ? 52.776 -49.672 -31.753 1.00 27.17 199 GLY A C 1
ATOM 1514 O O . GLY A 1 199 ? 53.804 -49.112 -31.392 1.00 27.17 199 GLY A O 1
ATOM 1515 N N . GLY A 1 200 ? 52.023 -50.175 -30.772 1.00 26.75 200 GLY A N 1
ATOM 1516 C CA . GLY A 1 200 ? 50.739 -50.878 -30.674 1.00 26.75 200 GLY A CA 1
ATOM 1517 C C . GLY A 1 200 ? 50.620 -51.452 -29.238 1.00 26.75 200 GLY A C 1
ATOM 1518 O O . GLY A 1 200 ? 51.652 -51.719 -28.628 1.00 26.75 200 GLY A O 1
ATOM 1519 N N . SER A 1 201 ? 49.402 -51.708 -28.726 1.00 28.47 201 SER A N 1
ATOM 1520 C CA . SER A 1 201 ? 49.092 -52.210 -27.349 1.00 28.47 201 SER A CA 1
ATOM 1521 C C . SER A 1 201 ? 49.132 -51.152 -26.218 1.00 28.47 201 SER A C 1
ATOM 1523 O O . SER A 1 201 ? 49.964 -50.257 -26.254 1.00 28.47 201 SER A O 1
ATOM 1525 N N . SER A 1 202 ? 48.300 -51.196 -25.162 1.00 29.22 202 SER A N 1
ATOM 1526 C CA . SER A 1 202 ? 47.044 -51.945 -24.920 1.00 29.22 202 SER A CA 1
ATOM 1527 C C . SER A 1 202 ? 46.298 -51.433 -23.667 1.00 29.22 202 SER A C 1
ATOM 1529 O O . SER A 1 202 ? 46.932 -50.972 -22.726 1.00 29.22 202 SER A O 1
ATOM 1531 N N . SER A 1 203 ? 44.974 -51.662 -23.628 1.00 29.00 203 SER A N 1
ATOM 1532 C CA . SER A 1 203 ? 44.104 -51.851 -22.437 1.00 29.00 203 SER A CA 1
ATOM 1533 C C . SER A 1 203 ? 43.989 -50.761 -21.348 1.00 29.00 203 SER A C 1
ATOM 1535 O O . SER A 1 203 ? 44.929 -50.499 -20.607 1.00 29.00 203 SER A O 1
ATOM 1537 N N . GLY A 1 204 ? 42.755 -50.283 -21.125 1.00 28.64 204 GLY A N 1
ATOM 1538 C CA . GLY A 1 204 ? 42.348 -49.520 -19.934 1.00 28.64 204 GLY A CA 1
ATOM 1539 C C . GLY A 1 204 ? 40.838 -49.232 -19.911 1.00 28.64 204 GLY A C 1
ATOM 1540 O O . GLY A 1 204 ? 40.394 -48.230 -20.458 1.00 28.64 204 GLY A O 1
ATOM 1541 N N . THR A 1 205 ? 40.036 -50.126 -19.322 1.00 30.36 205 THR A N 1
ATOM 1542 C CA . THR A 1 205 ? 38.554 -50.069 -19.300 1.00 30.36 205 THR A CA 1
ATOM 1543 C C . THR A 1 205 ? 37.970 -49.644 -17.946 1.00 30.36 205 THR A C 1
ATOM 1545 O O . THR A 1 205 ? 38.407 -50.153 -16.917 1.00 30.36 205 THR A O 1
ATOM 1548 N N . GLY A 1 206 ? 36.899 -48.837 -17.961 1.00 28.08 206 GLY A N 1
ATOM 1549 C CA . GLY A 1 206 ? 36.009 -48.522 -16.821 1.00 28.08 206 GLY A CA 1
ATOM 1550 C C . GLY A 1 206 ? 35.293 -47.179 -17.051 1.00 28.08 206 GLY A C 1
ATOM 1551 O O . GLY A 1 206 ? 35.963 -46.174 -17.236 1.00 28.08 206 GLY A O 1
ATOM 1552 N N . SER A 1 207 ? 33.974 -47.131 -17.292 1.00 31.02 207 SER A N 1
ATOM 1553 C CA . SER A 1 207 ? 32.894 -47.007 -16.279 1.00 31.02 207 SER A CA 1
ATOM 1554 C C . SER A 1 207 ? 33.136 -45.874 -15.265 1.00 31.02 207 SER A C 1
ATOM 1556 O O . SER A 1 207 ? 34.162 -45.885 -14.602 1.00 31.02 207 SER A O 1
ATOM 1558 N N . SER A 1 208 ? 32.246 -44.905 -15.023 1.00 29.80 208 SER A N 1
ATOM 1559 C CA . SER A 1 208 ? 30.872 -44.630 -15.509 1.00 29.80 208 SER A CA 1
ATOM 1560 C C . SER A 1 208 ? 30.623 -43.083 -15.439 1.00 29.80 208 SER A C 1
ATOM 1562 O O . SER A 1 208 ? 31.600 -42.350 -15.338 1.00 29.80 208 SER A O 1
ATOM 1564 N N . SER A 1 209 ? 29.450 -42.430 -15.536 1.00 30.52 209 SER A N 1
ATOM 1565 C CA . SER A 1 209 ? 28.053 -42.775 -15.200 1.00 30.52 209 SER A CA 1
ATOM 1566 C C . SER A 1 209 ? 27.020 -41.893 -15.945 1.00 30.52 209 SER A C 1
ATOM 1568 O O . SER A 1 209 ? 27.369 -41.023 -16.734 1.00 30.52 209 SER A O 1
ATOM 1570 N N . SER A 1 210 ? 25.733 -42.121 -15.668 1.00 31.88 210 SER A N 1
ATOM 1571 C CA . SER A 1 210 ? 24.539 -41.426 -16.175 1.00 31.88 210 SER A CA 1
ATOM 1572 C C . SER A 1 210 ? 24.191 -40.082 -15.505 1.00 31.88 210 SER A C 1
ATOM 1574 O O . SER A 1 210 ? 24.231 -39.973 -14.282 1.00 31.88 210 SER A O 1
ATOM 1576 N N . GLY A 1 211 ? 23.658 -39.149 -16.301 1.00 28.91 211 GLY A N 1
ATOM 1577 C CA . GLY A 1 211 ? 22.862 -37.982 -15.886 1.00 28.91 211 GLY A CA 1
ATOM 1578 C C . GLY A 1 211 ? 22.647 -37.081 -17.111 1.00 28.91 211 GLY A C 1
ATOM 1579 O O . GLY A 1 211 ? 23.607 -36.542 -17.635 1.00 28.91 211 GLY A O 1
ATOM 1580 N N . GLY A 1 212 ? 21.469 -36.951 -17.719 1.00 31.83 212 GLY A N 1
ATOM 1581 C CA . GLY A 1 212 ? 20.147 -36.840 -17.109 1.00 31.83 212 GLY A CA 1
ATOM 1582 C C . GLY A 1 212 ? 19.728 -35.371 -17.193 1.00 31.83 212 GLY A C 1
ATOM 1583 O O . GLY A 1 212 ? 19.972 -34.609 -16.265 1.00 31.83 212 GLY A O 1
ATOM 1584 N N . SER A 1 213 ? 19.172 -34.937 -18.327 1.00 31.48 213 SER A N 1
ATOM 1585 C CA . SER A 1 213 ? 18.691 -33.560 -18.511 1.00 31.48 213 SER A CA 1
ATOM 1586 C C . SER A 1 213 ? 17.498 -33.514 -19.457 1.00 31.48 213 SER A C 1
ATOM 1588 O O . SER A 1 213 ? 17.421 -34.261 -20.431 1.00 31.48 213 SER A O 1
ATOM 1590 N N . THR A 1 214 ? 16.533 -32.678 -19.092 1.00 32.91 214 THR A N 1
ATOM 1591 C CA . THR A 1 214 ? 15.169 -32.662 -19.615 1.00 32.91 214 THR A CA 1
ATOM 1592 C C . THR A 1 214 ? 15.021 -31.793 -20.861 1.00 32.91 214 THR A C 1
ATOM 1594 O O . THR A 1 214 ? 15.768 -30.847 -21.098 1.00 32.91 214 THR A O 1
ATOM 1597 N N . SER A 1 215 ? 14.010 -32.116 -21.664 1.00 38.56 215 SER A N 1
ATOM 1598 C CA . SER A 1 215 ? 13.652 -31.411 -22.892 1.00 38.56 215 SER A CA 1
ATOM 1599 C C . SER A 1 215 ? 13.227 -29.957 -22.643 1.00 38.56 215 SER A C 1
ATOM 1601 O O . SER A 1 215 ? 12.145 -29.712 -22.106 1.00 38.56 215 SER A O 1
ATOM 1603 N N . GLY A 1 216 ? 14.026 -29.003 -23.121 1.00 30.50 216 GLY A N 1
ATOM 1604 C CA . GLY A 1 216 ? 13.623 -27.614 -23.352 1.00 30.50 216 GLY A CA 1
ATOM 1605 C C . GLY A 1 216 ? 13.658 -27.319 -24.850 1.00 30.50 216 GLY A C 1
ATOM 1606 O O . GLY A 1 216 ? 14.731 -27.278 -25.444 1.00 30.50 216 GLY A O 1
ATOM 1607 N N . GLY A 1 217 ? 12.494 -27.164 -25.483 1.00 35.09 217 GLY A N 1
ATOM 1608 C CA . GLY A 1 217 ? 12.410 -26.961 -26.930 1.00 35.09 217 GLY A CA 1
ATOM 1609 C C . GLY A 1 217 ? 12.850 -25.558 -27.348 1.00 35.09 217 GLY A C 1
ATOM 1610 O O . GLY A 1 217 ? 12.160 -24.585 -27.056 1.00 35.09 217 GLY A O 1
ATOM 1611 N N . SER A 1 218 ? 13.960 -25.448 -28.081 1.00 32.59 218 SER A N 1
ATOM 1612 C CA . SER A 1 218 ? 14.295 -24.239 -28.839 1.00 32.59 218 SER A CA 1
ATOM 1613 C C . SER A 1 218 ? 13.770 -24.367 -30.265 1.00 32.59 218 SER A C 1
ATOM 1615 O O . SER A 1 218 ? 14.259 -25.178 -31.049 1.00 32.59 218 SER A O 1
ATOM 1617 N N . SER A 1 219 ? 12.765 -23.560 -30.598 1.00 32.91 219 SER A N 1
ATOM 1618 C CA . SER A 1 219 ? 12.238 -23.428 -31.956 1.00 32.91 219 SER A CA 1
ATOM 1619 C C . SER A 1 219 ? 13.328 -22.940 -32.911 1.00 32.91 219 SER A C 1
ATOM 1621 O O . SER A 1 219 ? 13.839 -21.829 -32.755 1.00 32.91 219 SER A O 1
ATOM 1623 N N . SER A 1 220 ? 13.653 -23.747 -33.918 1.00 42.44 220 SER A N 1
ATOM 1624 C CA . SER A 1 220 ? 14.539 -23.352 -35.010 1.00 42.44 220 SER A CA 1
ATOM 1625 C C . SER A 1 220 ? 13.903 -22.249 -35.858 1.00 42.44 220 SER A C 1
ATOM 1627 O O . SER A 1 220 ? 12.837 -22.449 -36.439 1.00 42.44 220 SER A O 1
ATOM 1629 N N . SER A 1 221 ? 14.597 -21.126 -35.997 1.00 36.00 221 SER A N 1
ATOM 1630 C CA . SER A 1 221 ? 14.414 -20.163 -37.085 1.00 36.00 221 SER A CA 1
ATOM 1631 C C . SER A 1 221 ? 15.808 -19.761 -37.562 1.00 36.00 221 SER A C 1
ATOM 1633 O O . SER A 1 221 ? 16.717 -19.721 -36.733 1.00 36.00 221 SER A O 1
ATOM 1635 N N . GLY A 1 222 ? 15.976 -19.543 -38.873 1.00 31.78 222 GLY A N 1
ATOM 1636 C CA . GLY A 1 222 ? 17.276 -19.433 -39.556 1.00 31.78 222 GLY A CA 1
ATOM 1637 C C . GLY A 1 222 ? 18.332 -18.604 -38.804 1.00 31.78 222 GLY A C 1
ATOM 1638 O O . GLY A 1 222 ? 18.014 -17.604 -38.168 1.00 31.78 222 GLY A O 1
ATOM 1639 N N . GLY A 1 223 ? 19.604 -18.998 -38.807 1.00 42.72 223 GLY A N 1
ATOM 1640 C CA . GLY A 1 223 ? 20.282 -19.586 -39.963 1.00 42.72 223 GLY A CA 1
ATOM 1641 C C . GLY A 1 223 ? 20.692 -18.449 -40.898 1.00 42.72 223 GLY A C 1
ATOM 1642 O O . GLY A 1 223 ? 19.834 -17.670 -41.297 1.00 42.72 223 GLY A O 1
ATOM 1643 N N . ASP A 1 224 ? 21.988 -18.406 -41.203 1.00 42.47 224 ASP A N 1
ATOM 1644 C CA . ASP A 1 224 ? 22.719 -17.409 -42.000 1.00 42.47 224 ASP A CA 1
ATOM 1645 C C . ASP A 1 224 ? 23.402 -16.236 -41.246 1.00 42.47 224 ASP A C 1
ATOM 1647 O O . ASP A 1 224 ? 22.806 -15.256 -40.797 1.00 42.47 224 ASP A O 1
ATOM 1651 N N . ASN A 1 225 ? 24.720 -16.414 -41.112 1.00 46.00 225 ASN A N 1
ATOM 1652 C CA . ASN A 1 225 ? 25.793 -15.429 -41.276 1.00 46.00 225 ASN A CA 1
ATOM 1653 C C . ASN A 1 225 ? 25.842 -14.197 -40.357 1.00 46.00 225 ASN A C 1
ATOM 1655 O O . ASN A 1 225 ? 25.658 -13.045 -40.737 1.00 46.00 225 ASN A O 1
ATOM 1659 N N . GLY A 1 226 ? 26.272 -14.468 -39.120 1.00 46.03 226 GLY A N 1
ATOM 1660 C CA . GLY A 1 226 ? 26.971 -13.500 -38.264 1.00 46.03 226 GLY A CA 1
ATOM 1661 C C . GLY A 1 226 ? 28.498 -13.622 -38.357 1.00 46.03 226 GLY A C 1
ATOM 1662 O O . GLY A 1 226 ? 29.149 -13.587 -37.318 1.00 46.03 226 GLY A O 1
ATOM 1663 N N . VAL A 1 227 ? 29.032 -13.911 -39.543 1.00 54.94 227 VAL A N 1
ATOM 1664 C CA . VAL A 1 227 ? 30.456 -13.822 -39.920 1.00 54.94 227 VAL A CA 1
ATOM 1665 C C . VAL A 1 227 ? 30.568 -12.754 -41.002 1.00 54.94 227 VAL A C 1
ATOM 1667 O O . VAL A 1 227 ? 29.616 -12.538 -41.749 1.00 54.94 227 VAL A O 1
ATOM 1670 N N . ILE A 1 228 ? 31.707 -12.070 -41.064 1.00 54.38 228 ILE A N 1
ATOM 1671 C CA . ILE A 1 228 ? 32.007 -11.146 -42.154 1.00 54.38 228 ILE A CA 1
ATOM 1672 C C . ILE A 1 228 ? 32.549 -11.989 -43.307 1.00 54.38 228 ILE A C 1
ATOM 1674 O O . ILE A 1 228 ? 33.709 -12.401 -43.284 1.00 54.38 228 ILE A O 1
ATOM 1678 N N . GLU A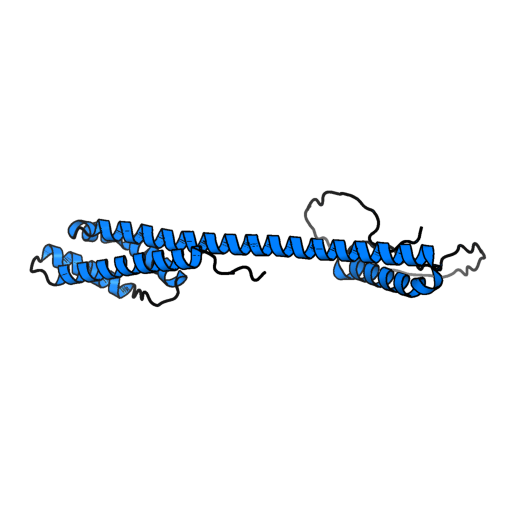 1 229 ? 31.678 -12.296 -44.263 1.00 53.81 229 GLU A N 1
ATOM 1679 C CA . GLU A 1 229 ? 32.018 -12.968 -45.517 1.00 53.81 229 GLU A CA 1
ATOM 1680 C C . GLU A 1 229 ? 32.148 -11.917 -46.626 1.00 53.81 229 GLU A C 1
ATOM 1682 O O . GLU A 1 229 ? 31.378 -10.953 -46.665 1.00 53.81 229 GLU A O 1
ATOM 1687 N N . LEU A 1 230 ? 33.154 -12.085 -47.483 1.00 47.62 230 LEU A N 1
ATOM 1688 C CA . LEU A 1 230 ? 33.342 -11.316 -48.712 1.00 47.62 230 LEU A CA 1
ATOM 1689 C C . LEU A 1 230 ? 32.621 -12.069 -49.844 1.00 47.62 230 LEU A C 1
ATOM 1691 O O . LEU A 1 230 ? 32.761 -13.291 -49.924 1.00 47.62 230 LEU A O 1
ATOM 1695 N N . GLU A 1 231 ? 31.838 -11.352 -50.656 1.00 48.31 231 GLU A N 1
ATOM 1696 C CA . GLU A 1 231 ? 31.146 -11.869 -51.857 1.00 48.31 231 GLU A CA 1
ATOM 1697 C C . GLU A 1 231 ? 31.975 -11.629 -53.127 1.00 48.31 231 GLU A C 1
ATOM 1699 O O . GLU A 1 231 ? 32.471 -10.487 -53.276 1.00 48.31 231 GLU A O 1
#

Sequence (231 aa):
MKISQKSLLTDDIAKADNDRDALYAGYKKAVEAFLAMPIADMAQAAKILAQHIKDYKINTADQLDKETGLLVNFITDLEDKYSAQVTKLGLTAFVTNMREANERVRTLTLQRTNEKMGVTVGALKAARTASDDAYRALVKMVNALALVYGEKDYTAFIDYANTEITHYKREVLNQKASAPSTSGSSAVDSGSSSTPSGGGSSSGTGSSSSGGSTSGGSSSSGGDNGVIELE

Foldseek 3Di:
DDPDPDDPLVVVLVVLLVQLVVLVVVLQVLLVVQCPDPPVVLVVLSVVLNVLCVVLVQDSPDDLVVNLVSLVVSLVCCVPVSVVSCVVSVVVVSSVSSVVSSVSSVVSVVVVVVVVVVVVVVVVVVVVVVVVVVLVVVLVVLLVCCVPVNVPVSQVVQQVVQQVVQCCCCPVVVHDDDDRDRPPCDDDDDDDDDDDDDDDDDDDDDDDDDDDDDDDDDDDDDDDDPGNDHD

Organism: NCBI:txid165179

Secondary structure (DSSP, 8-state):
-------THHHHHHHHHHHHHHHHHHHHHHHHHHHHSS-HHHHHHHHHHHHHHHHH---TTS-HHHHHHHHHHHHHHHHTTTHHHHHHTTTHHHHHHHHHHHHHHHHHHHHHHHHHHHHHHHHHHHHHHHHHHHHHHHHHHHHHHHHHH-GGGTHHHHHHHHHHHHHHHHHTS---PPPP--TT------------------------------------------S----

pLDDT: mean 75.77, std 23.37, range [26.75, 97.62]

Radius of gyration: 36.39 Å; chains: 1; bounding box: 74×67×87 Å